Protein AF-A0A0N1B825-F1 (afdb_monomer_lite)

Structure (mmCIF, N/CA/C/O backbone):
data_AF-A0A0N1B825-F1
#
_entry.id   AF-A0A0N1B825-F1
#
loop_
_atom_site.group_PDB
_atom_site.id
_atom_site.type_symbol
_atom_site.label_atom_id
_atom_site.label_alt_id
_atom_site.label_comp_id
_atom_site.label_asym_id
_atom_site.label_entity_id
_atom_site.label_seq_id
_atom_site.pdbx_PDB_ins_code
_atom_site.Cartn_x
_atom_site.Cartn_y
_atom_site.Cartn_z
_atom_site.occupancy
_atom_site.B_iso_or_equiv
_atom_site.auth_seq_id
_atom_site.auth_comp_id
_atom_site.auth_asym_id
_atom_site.auth_atom_id
_atom_site.pdbx_PDB_model_num
ATOM 1 N N . MET A 1 1 ? -6.343 -69.324 -48.282 1.00 43.97 1 MET A N 1
ATOM 2 C CA . MET A 1 1 ? -5.229 -68.604 -47.626 1.00 43.97 1 MET A CA 1
ATOM 3 C C . MET A 1 1 ? -5.054 -67.264 -48.347 1.00 43.97 1 MET A C 1
ATOM 5 O O . MET A 1 1 ? -4.383 -67.201 -49.366 1.00 43.97 1 MET A O 1
ATOM 9 N N . PHE A 1 2 ? -5.782 -66.229 -47.915 1.00 35.84 2 PHE A N 1
ATOM 10 C CA . PHE A 1 2 ? -5.904 -64.949 -48.630 1.00 35.84 2 PHE A CA 1
ATOM 11 C C . PHE A 1 2 ? -5.063 -63.865 -47.945 1.00 35.84 2 PHE A C 1
ATOM 13 O O . PHE A 1 2 ? -5.330 -63.495 -46.804 1.00 35.84 2 PHE A O 1
ATOM 20 N N . LYS A 1 3 ? -4.046 -63.354 -48.651 1.00 44.47 3 LYS A N 1
ATOM 21 C CA . LYS A 1 3 ? -3.233 -62.203 -48.233 1.00 44.47 3 LYS A CA 1
ATOM 22 C C . LYS A 1 3 ? -3.991 -60.908 -48.532 1.00 44.47 3 LYS A C 1
ATOM 24 O O . LYS A 1 3 ? -4.063 -60.490 -49.683 1.00 44.47 3 LYS A O 1
ATOM 29 N N . TRP A 1 4 ? -4.507 -60.254 -47.496 1.00 37.94 4 TRP A N 1
ATOM 30 C CA . TRP A 1 4 ? -5.023 -58.890 -47.596 1.00 37.94 4 TRP A CA 1
ATOM 31 C C . TRP A 1 4 ? -3.912 -57.887 -47.279 1.00 37.94 4 TRP A C 1
ATOM 33 O O . TRP A 1 4 ? -3.475 -57.754 -46.138 1.00 37.94 4 TRP A O 1
ATOM 43 N N . ARG A 1 5 ? -3.456 -57.173 -48.315 1.00 45.09 5 ARG A N 1
ATOM 44 C CA . ARG A 1 5 ? -2.671 -55.940 -48.187 1.00 45.09 5 ARG A CA 1
ATOM 45 C C . ARG A 1 5 ? -3.581 -54.859 -47.596 1.00 45.09 5 ARG A C 1
ATOM 47 O O . ARG A 1 5 ? -4.561 -54.484 -48.236 1.00 45.09 5 ARG A O 1
ATOM 54 N N . LYS A 1 6 ? -3.259 -54.330 -46.413 1.00 46.75 6 LYS A N 1
ATOM 55 C CA . LYS A 1 6 ? -3.856 -53.078 -45.929 1.00 46.75 6 LYS A CA 1
ATOM 56 C C . LYS A 1 6 ? -3.012 -51.907 -46.433 1.00 46.75 6 LYS A C 1
ATOM 58 O O . LYS A 1 6 ? -1.817 -51.839 -46.169 1.00 46.75 6 LYS A O 1
ATOM 63 N N . LYS A 1 7 ? -3.657 -51.039 -47.215 1.00 44.38 7 LYS A N 1
ATOM 64 C CA . LYS A 1 7 ? -3.154 -49.742 -47.676 1.00 44.38 7 LYS A CA 1
ATOM 65 C C . LYS A 1 7 ? -2.951 -48.825 -46.467 1.00 44.38 7 LYS A C 1
ATOM 67 O O . LYS A 1 7 ? -3.890 -48.626 -45.701 1.00 44.38 7 LYS A O 1
ATOM 72 N N . THR A 1 8 ? -1.759 -48.263 -46.320 1.00 52.28 8 THR A N 1
ATOM 73 C CA . THR A 1 8 ? -1.491 -47.141 -45.414 1.00 52.28 8 THR A CA 1
ATOM 74 C C . THR A 1 8 ? -2.167 -45.886 -45.986 1.00 52.28 8 THR A C 1
ATOM 76 O O . THR A 1 8 ? -1.948 -45.593 -47.164 1.00 52.28 8 THR A O 1
ATOM 79 N N . PRO A 1 9 ? -2.997 -45.149 -45.228 1.00 48.88 9 PRO A N 1
ATOM 80 C CA . PRO A 1 9 ? -3.424 -43.816 -45.640 1.00 48.88 9 PRO A CA 1
ATOM 81 C C . PRO A 1 9 ? -2.243 -42.832 -45.540 1.00 48.88 9 PRO A C 1
ATOM 83 O O . PRO A 1 9 ? -1.387 -43.012 -44.668 1.00 48.88 9 PRO A O 1
ATOM 86 N N . PRO A 1 10 ? -2.161 -41.805 -46.406 1.00 45.16 10 PRO A N 1
ATOM 87 C CA . PRO A 1 10 ? -1.129 -40.782 -46.292 1.00 45.16 10 PRO A CA 1
ATOM 88 C C . PRO A 1 10 ? -1.320 -39.983 -44.996 1.00 45.16 10 PRO A C 1
ATOM 90 O O . PRO A 1 10 ? -2.435 -39.579 -44.666 1.00 45.16 10 PRO A O 1
ATOM 93 N N . GLN A 1 11 ? -0.221 -39.765 -44.269 1.00 45.53 11 GLN A N 1
ATOM 94 C CA . GLN A 1 11 ? -0.152 -38.785 -43.185 1.00 45.53 11 GLN A CA 1
ATOM 95 C C . GLN A 1 11 ? -0.604 -37.418 -43.717 1.00 45.53 11 GLN A C 1
ATOM 97 O O . GLN A 1 11 ? -0.070 -36.979 -44.740 1.00 45.53 11 GLN A O 1
ATOM 102 N N . PRO A 1 12 ? -1.528 -36.709 -43.047 1.00 41.72 12 PRO A N 1
ATOM 103 C CA . PRO A 1 12 ? -1.690 -35.295 -43.315 1.00 41.72 12 PRO A CA 1
ATOM 104 C C . PRO A 1 12 ? -0.388 -34.601 -42.913 1.00 41.72 12 PRO A C 1
ATOM 106 O O . PRO A 1 12 ? 0.062 -34.693 -41.769 1.00 41.72 12 PRO A O 1
ATOM 109 N N . SER A 1 13 ? 0.243 -33.952 -43.888 1.00 43.59 13 SER A N 1
ATOM 110 C CA . SER A 1 13 ? 1.334 -33.018 -43.666 1.00 43.59 13 SER A CA 1
ATOM 111 C C . SER A 1 13 ? 0.859 -31.993 -42.642 1.00 43.59 13 SER A C 1
ATOM 113 O O . SER A 1 13 ? -0.048 -31.214 -42.929 1.00 43.59 13 SER A O 1
ATOM 115 N N . ALA A 1 14 ? 1.442 -32.017 -41.444 1.00 42.50 14 ALA A N 1
ATOM 116 C CA . ALA A 1 14 ? 1.294 -30.946 -40.474 1.00 42.50 14 ALA A CA 1
ATOM 117 C C . ALA A 1 14 ? 1.985 -29.709 -41.061 1.00 42.50 14 ALA A C 1
ATOM 119 O O . ALA A 1 14 ? 3.165 -29.454 -40.835 1.00 42.50 14 ALA A O 1
ATOM 120 N N . GLN A 1 15 ? 1.252 -28.996 -41.915 1.00 43.06 15 GLN A N 1
ATOM 121 C CA . GLN A 1 15 ? 1.555 -27.628 -42.280 1.00 43.06 15 GLN A CA 1
ATOM 122 C C . GLN A 1 15 ? 1.553 -26.838 -40.980 1.00 43.06 15 GLN A C 1
ATOM 124 O O . GLN A 1 15 ? 0.546 -26.795 -40.274 1.00 43.06 15 GLN A O 1
ATOM 129 N N . GLY A 1 16 ? 2.724 -26.293 -40.655 1.00 41.75 16 GLY A N 1
ATOM 130 C CA . GLY A 1 16 ? 2.915 -25.403 -39.528 1.00 41.75 16 GLY A CA 1
ATOM 131 C C . GLY A 1 16 ? 1.848 -24.323 -39.549 1.00 41.75 16 GLY A C 1
ATOM 132 O O . GLY A 1 16 ? 1.814 -23.485 -40.449 1.00 41.75 16 GLY A O 1
ATOM 133 N N . ALA A 1 17 ? 0.983 -24.355 -38.542 1.00 37.66 17 ALA A N 1
ATOM 134 C CA . ALA A 1 17 ? 0.321 -23.148 -38.114 1.00 37.66 17 ALA A CA 1
ATOM 135 C C . ALA A 1 17 ? 1.439 -22.203 -37.647 1.00 37.66 17 ALA A C 1
ATOM 137 O O . ALA A 1 17 ? 2.244 -22.609 -36.802 1.00 37.66 17 ALA A O 1
ATOM 138 N N . PRO A 1 18 ? 1.558 -20.984 -38.195 1.00 40.06 18 PRO A N 1
ATOM 139 C CA . PRO A 1 18 ? 2.341 -19.974 -37.519 1.00 40.06 18 PRO A CA 1
ATOM 140 C C . PRO A 1 18 ? 1.651 -19.734 -36.178 1.00 40.06 18 PRO A C 1
ATOM 142 O O . PRO A 1 18 ? 0.499 -19.308 -36.124 1.00 40.06 18 PRO A O 1
ATOM 145 N N . ASP A 1 19 ? 2.353 -20.075 -35.104 1.00 43.50 19 ASP A N 1
ATOM 146 C CA . ASP A 1 19 ? 2.018 -19.667 -33.749 1.00 43.50 19 ASP A CA 1
ATOM 147 C C . ASP A 1 19 ? 2.150 -18.138 -33.702 1.00 43.50 19 ASP A C 1
ATOM 149 O O . ASP A 1 19 ? 3.218 -17.576 -33.469 1.00 43.50 19 ASP A O 1
ATOM 153 N N . SER A 1 20 ? 1.082 -17.451 -34.107 1.00 45.62 20 SER A N 1
ATOM 154 C CA . SER A 1 20 ? 1.018 -15.998 -34.229 1.00 45.62 20 SER A CA 1
ATOM 155 C C . SER A 1 20 ? 0.187 -15.407 -33.098 1.00 45.62 20 SER A C 1
ATOM 157 O O . SER A 1 20 ? -0.722 -14.613 -33.329 1.00 45.62 20 SER A O 1
ATOM 159 N N . SER A 1 21 ? 0.507 -15.790 -31.866 1.00 37.56 21 SER A N 1
ATOM 160 C CA . SER A 1 21 ? 0.297 -14.897 -30.731 1.00 37.56 21 SER A CA 1
ATOM 161 C C . SER A 1 21 ? 1.654 -14.296 -30.399 1.00 37.56 21 SER A C 1
ATOM 163 O O . SER A 1 21 ? 2.581 -15.051 -30.098 1.00 37.56 21 SER A O 1
ATOM 165 N N . PRO A 1 22 ? 1.839 -12.968 -30.470 1.00 42.06 22 PRO A N 1
ATOM 166 C CA . PRO A 1 22 ? 3.077 -12.384 -30.007 1.00 42.06 22 PRO A CA 1
ATOM 167 C C . PRO A 1 22 ? 3.146 -12.632 -28.501 1.00 42.06 22 PRO A C 1
ATOM 169 O O . PRO A 1 22 ? 2.559 -11.902 -27.706 1.00 42.06 22 PRO A O 1
ATOM 172 N N . ARG A 1 23 ? 3.928 -13.636 -28.096 1.00 45.84 23 ARG A N 1
ATOM 173 C CA . ARG A 1 23 ? 4.649 -13.599 -26.825 1.00 45.84 23 ARG A CA 1
ATOM 174 C C . ARG A 1 23 ? 5.629 -12.428 -26.921 1.00 45.84 23 ARG A C 1
ATOM 176 O O . ARG A 1 23 ? 6.835 -12.619 -27.045 1.00 45.84 23 ARG A O 1
ATOM 183 N N . HIS A 1 24 ? 5.123 -11.194 -26.952 1.00 44.12 24 HIS A N 1
ATOM 184 C CA . HIS A 1 24 ? 5.910 -10.060 -26.509 1.00 44.12 24 HIS A CA 1
ATOM 185 C C . HIS A 1 24 ? 6.275 -10.422 -25.083 1.00 44.12 24 HIS A C 1
ATOM 187 O O . HIS A 1 24 ? 5.398 -10.462 -24.226 1.00 44.12 24 HIS A O 1
ATOM 193 N N . SER A 1 25 ? 7.521 -10.851 -24.870 1.00 53.34 25 SER A N 1
ATOM 194 C CA . SER A 1 25 ? 7.926 -11.303 -23.550 1.00 53.34 25 SER A CA 1
ATOM 195 C C . SER A 1 25 ? 7.604 -10.161 -22.596 1.00 53.34 25 SER A C 1
ATOM 197 O O . SER A 1 25 ? 7.937 -9.010 -22.879 1.00 53.34 25 SER A O 1
ATOM 199 N N . MET A 1 26 ? 6.884 -10.438 -21.512 1.00 60.59 26 MET A N 1
ATOM 200 C CA . MET A 1 26 ? 6.464 -9.409 -20.558 1.00 60.59 26 MET A CA 1
ATOM 201 C C . MET A 1 26 ? 7.701 -8.719 -19.922 1.00 60.59 26 MET A C 1
ATOM 203 O O . MET A 1 26 ? 7.624 -7.619 -19.398 1.00 60.59 26 MET A O 1
ATOM 207 N N . THR A 1 27 ? 8.903 -9.264 -20.128 1.00 62.41 27 THR A N 1
ATOM 208 C CA . THR A 1 27 ? 10.212 -8.604 -19.964 1.00 62.41 27 THR A CA 1
ATOM 209 C C . THR A 1 27 ? 10.382 -7.301 -20.768 1.00 62.41 27 THR A C 1
ATOM 211 O O . THR A 1 27 ? 11.155 -6.430 -20.375 1.00 62.41 27 THR A O 1
ATOM 214 N N . ALA A 1 28 ? 9.681 -7.137 -21.892 1.00 67.56 28 ALA A N 1
ATOM 215 C CA . ALA A 1 28 ? 9.609 -5.894 -22.658 1.00 67.56 28 ALA A CA 1
ATOM 216 C C . ALA A 1 28 ? 8.780 -4.817 -21.937 1.00 67.56 28 ALA A C 1
ATOM 218 O O . ALA A 1 28 ? 9.066 -3.634 -22.115 1.00 67.56 28 ALA A O 1
ATOM 219 N N . LEU A 1 29 ? 7.819 -5.215 -21.089 1.00 72.25 29 LEU A N 1
ATOM 220 C CA . LEU A 1 29 ? 7.040 -4.316 -20.228 1.00 72.25 29 LEU A CA 1
ATOM 221 C C . LEU A 1 29 ? 7.966 -3.552 -19.277 1.00 72.25 29 LEU A C 1
ATOM 223 O O . LEU A 1 29 ? 7.866 -2.339 -19.154 1.00 72.25 29 LEU A O 1
ATOM 227 N N . LEU A 1 30 ? 8.942 -4.246 -18.682 1.00 79.62 30 LEU A N 1
ATOM 228 C CA . LEU A 1 30 ? 9.919 -3.620 -17.788 1.00 79.62 30 LEU A CA 1
ATOM 229 C C . LEU A 1 30 ? 10.833 -2.614 -18.498 1.00 79.62 30 LEU A C 1
ATOM 231 O O . LEU A 1 30 ? 11.392 -1.742 -17.842 1.00 79.62 30 LEU A O 1
ATOM 235 N N . ARG A 1 31 ? 11.003 -2.712 -19.821 1.00 78.81 31 ARG A N 1
ATOM 236 C CA . ARG A 1 31 ? 11.843 -1.779 -20.593 1.00 78.81 31 ARG A CA 1
ATOM 237 C C . ARG A 1 31 ? 11.098 -0.513 -21.008 1.00 78.81 31 ARG A C 1
ATOM 239 O O . ARG A 1 31 ? 11.742 0.486 -21.314 1.00 78.81 31 ARG A O 1
ATOM 246 N N . ASP A 1 32 ? 9.769 -0.552 -21.027 1.00 84.31 32 ASP A N 1
ATOM 247 C CA . ASP A 1 32 ? 8.910 0.550 -21.449 1.00 84.31 32 ASP A CA 1
ATOM 248 C C . ASP A 1 32 ? 8.000 0.980 -20.293 1.00 84.31 32 ASP A C 1
ATOM 250 O O . ASP A 1 32 ? 6.932 0.413 -20.060 1.00 84.31 32 ASP A O 1
ATOM 254 N N . ARG A 1 33 ? 8.434 2.018 -19.568 1.00 82.31 33 ARG A N 1
ATOM 255 C CA . ARG A 1 33 ? 7.724 2.538 -18.389 1.00 82.31 33 ARG A CA 1
ATOM 256 C C . ARG A 1 33 ? 6.287 2.964 -18.688 1.00 82.31 33 ARG A C 1
ATOM 258 O O . ARG A 1 33 ? 5.445 2.840 -17.807 1.00 82.31 33 ARG A O 1
ATOM 265 N N . SER A 1 34 ? 5.996 3.444 -19.901 1.00 84.69 34 SER A N 1
ATOM 266 C CA . SER A 1 34 ? 4.627 3.836 -20.261 1.00 84.69 34 SER A CA 1
ATOM 267 C C . SER A 1 34 ? 3.723 2.612 -20.284 1.00 84.69 34 SER A C 1
ATOM 269 O O . SER A 1 34 ? 2.676 2.598 -19.644 1.00 84.69 34 SER A O 1
ATOM 271 N N . LYS A 1 35 ? 4.176 1.539 -20.943 1.00 87.31 35 LYS A N 1
ATOM 272 C CA . LYS A 1 35 ? 3.430 0.276 -21.013 1.00 87.31 35 LYS A CA 1
ATOM 273 C C . LYS A 1 35 ? 3.284 -0.384 -19.650 1.00 87.31 35 LYS A C 1
ATOM 275 O O . LYS A 1 35 ? 2.240 -0.961 -19.366 1.00 87.31 35 LYS A O 1
ATOM 280 N N . LEU A 1 36 ? 4.310 -0.289 -18.806 1.00 89.44 36 LEU A N 1
ATOM 281 C CA . LEU A 1 36 ? 4.232 -0.731 -17.419 1.00 89.44 36 LEU A CA 1
ATOM 282 C C . LEU A 1 36 ? 3.150 0.035 -16.651 1.00 89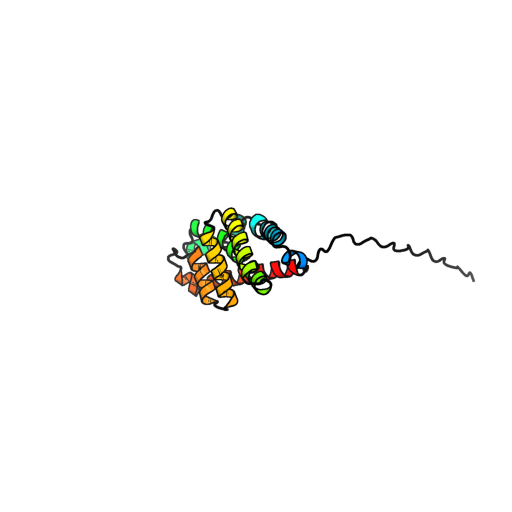.44 36 LEU A C 1
ATOM 284 O O . LEU A 1 36 ? 2.291 -0.593 -16.039 1.00 89.44 36 LEU A O 1
ATOM 288 N N . GLY A 1 37 ? 3.181 1.370 -16.697 1.00 88.88 37 GLY A N 1
ATOM 289 C CA . GLY A 1 37 ? 2.197 2.218 -16.025 1.00 88.88 37 GLY A CA 1
ATOM 290 C C . GLY A 1 37 ? 0.770 1.924 -16.490 1.00 88.88 37 GLY A C 1
ATOM 291 O O . GLY A 1 37 ? -0.116 1.739 -15.660 1.00 88.88 37 GLY A O 1
ATOM 292 N N . GLU A 1 38 ? 0.558 1.783 -17.801 1.00 90.75 38 GLU A N 1
ATOM 293 C CA . GLU A 1 38 ? -0.734 1.408 -18.393 1.00 90.75 38 GLU A CA 1
ATOM 294 C C . GLU A 1 38 ? -1.207 0.017 -17.954 1.00 90.75 38 GLU A C 1
ATOM 296 O O . GLU A 1 38 ? -2.385 -0.170 -17.646 1.00 90.75 38 GLU A O 1
ATOM 301 N N . TRP A 1 39 ? -0.304 -0.964 -17.900 1.00 92.00 39 TRP A N 1
ATOM 302 C CA . TRP A 1 39 ? -0.635 -2.314 -17.449 1.00 92.00 39 TRP A CA 1
ATOM 303 C C . TRP A 1 39 ? -1.029 -2.315 -15.970 1.00 92.00 39 TRP A C 1
ATOM 305 O O . TRP A 1 39 ? -2.085 -2.839 -15.615 1.00 92.00 39 TRP A O 1
ATOM 315 N N . VAL A 1 40 ? -0.230 -1.674 -15.111 1.00 93.31 40 VAL A N 1
ATOM 316 C CA . VAL A 1 40 ? -0.520 -1.572 -13.672 1.00 93.31 40 VAL A CA 1
ATOM 317 C C . VAL A 1 4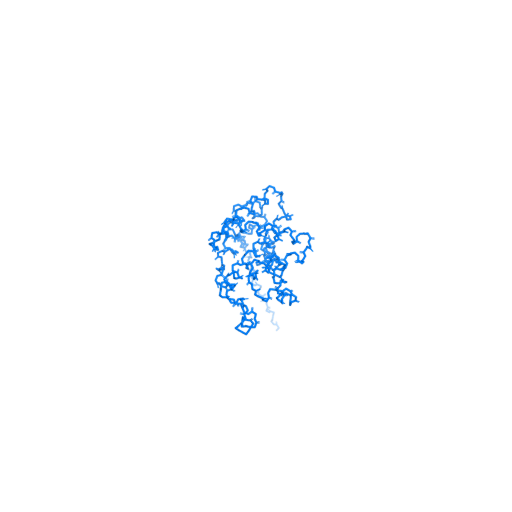0 ? -1.836 -0.832 -13.453 1.00 93.31 40 VAL A C 1
ATOM 319 O O . VAL A 1 40 ? -2.674 -1.281 -12.674 1.00 93.31 40 VAL A O 1
ATOM 322 N N . GLU A 1 41 ? -2.071 0.259 -14.179 1.00 93.25 41 GLU A N 1
ATOM 323 C CA . GLU A 1 41 ? -3.337 0.974 -14.105 1.00 93.25 41 GLU A CA 1
ATOM 324 C C . GLU A 1 41 ? -4.519 0.092 -14.510 1.00 93.25 41 GLU A C 1
ATOM 326 O O . GLU A 1 41 ? -5.515 0.031 -13.791 1.00 93.25 41 GLU A O 1
ATOM 331 N N . THR A 1 42 ? -4.402 -0.615 -15.632 1.00 92.88 42 THR A N 1
ATOM 332 C CA . THR A 1 42 ? -5.485 -1.436 -16.178 1.00 92.88 42 THR A CA 1
ATOM 333 C C . THR A 1 42 ? -5.836 -2.591 -15.250 1.00 92.88 42 THR A C 1
ATOM 335 O O . THR A 1 42 ? -7.012 -2.801 -14.966 1.00 92.88 42 THR A O 1
ATOM 338 N N . TYR A 1 43 ? -4.841 -3.332 -14.760 1.00 92.12 43 TYR A N 1
ATOM 339 C CA . TYR A 1 43 ? -5.082 -4.602 -14.073 1.00 92.12 43 TYR A CA 1
ATOM 340 C C . TYR A 1 43 ? -5.056 -4.500 -12.547 1.00 92.12 43 TYR A C 1
ATOM 342 O O . TYR A 1 43 ? -5.794 -5.229 -11.890 1.00 92.12 43 TYR A O 1
ATOM 350 N N . MET A 1 44 ? -4.261 -3.590 -11.977 1.00 91.62 44 MET A N 1
ATOM 351 C CA . MET A 1 44 ? -4.058 -3.504 -10.523 1.00 91.62 44 MET A CA 1
ATOM 352 C C . MET A 1 44 ? -4.779 -2.313 -9.884 1.00 91.62 44 MET A C 1
ATOM 354 O O . MET A 1 44 ? -5.170 -2.398 -8.724 1.00 91.62 44 MET A O 1
ATOM 358 N N . ILE A 1 45 ? -4.971 -1.207 -10.615 1.00 92.19 45 ILE A N 1
ATOM 359 C CA . ILE A 1 45 ? -5.653 -0.012 -10.084 1.00 92.19 45 ILE A CA 1
ATOM 360 C C . ILE A 1 45 ? -7.137 -0.011 -10.463 1.00 92.19 45 ILE A C 1
ATOM 362 O O . ILE A 1 45 ? -7.997 0.085 -9.591 1.00 92.19 45 ILE A O 1
ATOM 366 N N . ARG A 1 46 ? -7.450 -0.108 -11.761 1.00 90.38 46 ARG A N 1
ATOM 367 C CA . ARG A 1 46 ? -8.820 0.017 -12.289 1.00 90.38 46 ARG A CA 1
ATOM 368 C C . ARG A 1 46 ? -9.519 -1.322 -12.507 1.00 90.38 46 ARG A C 1
ATOM 370 O O . ARG A 1 46 ? -10.745 -1.361 -12.487 1.00 90.38 46 ARG A O 1
ATOM 377 N N . GLY A 1 47 ? -8.762 -2.401 -12.709 1.00 88.06 47 GLY A N 1
ATOM 378 C CA . GLY A 1 47 ? -9.303 -3.736 -12.985 1.00 88.06 47 GLY A CA 1
ATOM 379 C C . GLY A 1 47 ? -10.158 -4.292 -11.847 1.00 88.06 47 GLY A C 1
ATOM 380 O O . GLY A 1 47 ? -11.090 -5.056 -12.089 1.00 88.06 47 GLY A O 1
ATOM 381 N N . ILE A 1 48 ? -9.881 -3.863 -10.614 1.00 85.38 48 ILE A N 1
ATOM 382 C CA . ILE A 1 48 ? -10.688 -4.156 -9.431 1.00 85.38 48 ILE A CA 1
ATOM 383 C C . ILE A 1 48 ? -10.931 -2.823 -8.713 1.00 85.38 48 ILE A C 1
ATOM 385 O O . ILE A 1 48 ? -9.991 -2.288 -8.129 1.00 85.38 48 ILE A O 1
ATOM 389 N N . PRO A 1 49 ? -12.149 -2.253 -8.747 1.00 90.88 49 PRO A N 1
ATOM 390 C CA . PRO A 1 49 ? -12.467 -1.038 -7.999 1.00 90.88 49 PRO A CA 1
ATOM 391 C C . PRO A 1 49 ? -12.222 -1.227 -6.499 1.00 90.88 49 PRO A C 1
ATOM 393 O O . PRO A 1 49 ? -12.495 -2.298 -5.958 1.00 90.88 49 PRO A O 1
ATOM 396 N N . TRP A 1 50 ? -11.760 -0.192 -5.791 1.00 93.44 50 TRP A N 1
ATOM 397 C CA . TRP A 1 50 ? -11.482 -0.302 -4.350 1.00 93.44 50 TRP A CA 1
ATOM 398 C C . TRP A 1 50 ? -12.728 -0.668 -3.532 1.00 93.44 50 TRP A C 1
ATOM 400 O O . TRP A 1 50 ? -12.618 -1.299 -2.488 1.00 93.44 50 TRP A O 1
ATOM 410 N N . GLN A 1 51 ? -13.925 -0.351 -4.022 1.00 94.31 51 GLN A N 1
ATOM 411 C CA . GLN A 1 51 ? -15.190 -0.719 -3.390 1.00 94.31 51 GLN A CA 1
ATOM 412 C C . GLN A 1 51 ? -15.397 -2.240 -3.346 1.00 94.31 51 GLN A C 1
ATOM 414 O O . GLN A 1 51 ? -16.013 -2.745 -2.411 1.00 94.31 51 GLN A O 1
ATOM 419 N N . GLU A 1 52 ? -14.835 -3.000 -4.290 1.00 92.56 52 GLU A N 1
ATOM 420 C CA . GLU A 1 52 ? -14.872 -4.468 -4.239 1.00 92.56 52 GLU A CA 1
ATOM 421 C C . GLU A 1 52 ? -14.112 -5.009 -3.022 1.00 92.56 52 GLU A C 1
ATOM 423 O O . GLU A 1 52 ? -14.394 -6.109 -2.549 1.00 92.56 52 GLU A O 1
ATOM 428 N N . ASN A 1 53 ? -13.197 -4.227 -2.441 1.00 92.56 53 ASN A N 1
ATOM 429 C CA . ASN A 1 53 ? -12.511 -4.602 -1.211 1.00 92.56 53 ASN A CA 1
ATOM 430 C C . ASN A 1 53 ? -13.407 -4.531 0.030 1.00 92.56 53 ASN A C 1
ATOM 432 O O . ASN A 1 53 ? -13.010 -5.055 1.070 1.00 92.56 53 ASN A O 1
ATOM 436 N N . PHE A 1 54 ? -14.632 -3.992 -0.052 1.00 91.75 54 PHE A N 1
ATOM 437 C CA . PHE A 1 54 ? -15.587 -4.088 1.057 1.00 91.75 54 PHE A CA 1
ATOM 438 C C . PHE A 1 54 ? -15.915 -5.541 1.421 1.00 91.75 54 PHE A C 1
ATOM 440 O O . PHE A 1 54 ? -16.219 -5.820 2.573 1.00 91.75 54 PHE A O 1
ATOM 447 N N . ARG A 1 55 ? -15.775 -6.494 0.491 1.00 89.75 55 ARG A N 1
ATOM 448 C CA . ARG A 1 55 ? -15.931 -7.930 0.792 1.00 89.75 55 ARG A CA 1
ATOM 449 C C . ARG A 1 55 ? -14.802 -8.513 1.651 1.00 89.75 55 ARG A C 1
ATOM 451 O O . ARG A 1 55 ? -14.910 -9.641 2.115 1.00 89.75 55 ARG A O 1
ATOM 458 N N . LEU A 1 56 ? -13.697 -7.780 1.784 1.00 88.62 56 LEU A N 1
ATOM 459 C CA . LEU A 1 56 ? -12.492 -8.188 2.505 1.00 88.62 56 LEU A CA 1
ATOM 460 C C . LEU A 1 56 ? -12.396 -7.537 3.893 1.00 88.62 56 LEU A C 1
ATOM 462 O O . LEU A 1 56 ? -11.453 -7.825 4.626 1.00 88.62 56 LEU A O 1
ATOM 466 N N . VAL A 1 57 ? -13.337 -6.655 4.250 1.00 86.94 57 VAL A N 1
ATOM 467 C CA . VAL A 1 57 ? -13.375 -6.037 5.582 1.00 86.94 57 VAL A CA 1
ATOM 468 C C . VAL A 1 57 ? -13.846 -7.054 6.630 1.00 86.94 57 VAL A C 1
ATOM 470 O O . VAL A 1 57 ? -14.498 -8.040 6.274 1.00 86.94 57 VAL A O 1
ATOM 473 N N . PRO A 1 58 ? -13.536 -6.841 7.923 1.00 86.94 58 PRO A N 1
ATOM 474 C CA . PRO A 1 58 ? -13.987 -7.730 8.991 1.00 86.94 58 PRO A CA 1
ATOM 475 C C . PRO A 1 58 ? -15.506 -7.930 8.969 1.00 86.94 58 PRO A C 1
ATOM 477 O O . PRO A 1 58 ? -16.248 -7.027 8.590 1.00 86.94 58 PRO A O 1
ATOM 480 N N . ASN A 1 59 ? -15.983 -9.100 9.392 1.00 89.88 59 ASN A N 1
ATOM 481 C CA . ASN A 1 59 ? -17.418 -9.386 9.478 1.00 89.88 59 ASN A CA 1
ATOM 482 C C . ASN A 1 59 ? -18.117 -8.533 10.563 1.00 89.88 59 ASN A C 1
ATOM 484 O O . ASN A 1 59 ? -17.465 -7.860 11.361 1.00 89.88 59 ASN A O 1
ATOM 488 N N . ASP A 1 60 ? -19.450 -8.569 10.613 1.00 91.12 60 ASP A N 1
ATOM 489 C CA . ASP A 1 60 ? -20.242 -7.726 11.527 1.00 91.12 60 ASP A CA 1
ATOM 490 C C . ASP A 1 60 ? -19.964 -7.973 13.016 1.00 91.12 60 ASP A C 1
ATOM 492 O O . ASP A 1 60 ? -20.226 -7.103 13.845 1.00 91.12 60 ASP A O 1
ATOM 496 N N . GLU A 1 61 ? -19.500 -9.168 13.375 1.00 92.25 61 GLU A N 1
ATOM 497 C CA . GLU A 1 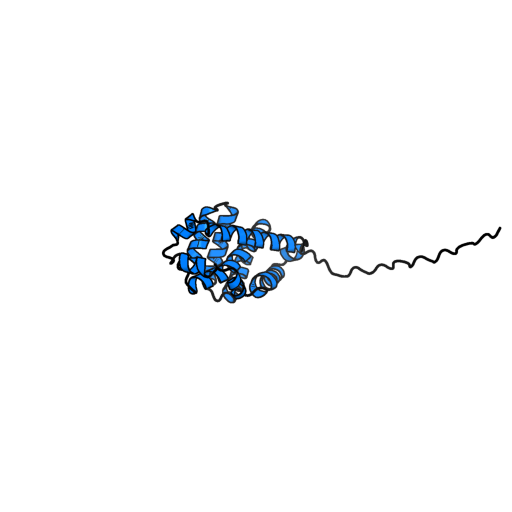61 ? -19.114 -9.511 14.745 1.00 92.25 61 GLU A CA 1
ATOM 498 C C . GLU A 1 61 ? -17.801 -8.815 15.109 1.00 92.25 61 GLU A C 1
ATOM 500 O O . GLU A 1 61 ? -17.774 -7.998 16.026 1.00 92.25 61 GLU A O 1
ATOM 505 N N . ALA A 1 62 ? -16.751 -9.016 14.309 1.00 89.38 62 ALA A N 1
ATOM 506 C CA . ALA A 1 62 ? -15.462 -8.364 14.506 1.00 89.38 62 ALA A CA 1
ATOM 507 C C . ALA A 1 62 ? -15.567 -6.832 14.435 1.00 89.38 62 ALA A C 1
ATOM 509 O O . ALA A 1 62 ? -14.912 -6.141 15.210 1.00 89.38 62 ALA A O 1
ATOM 510 N N . GLN A 1 63 ? -16.410 -6.290 13.547 1.00 91.38 63 GLN A N 1
ATOM 511 C CA . GLN A 1 63 ? -16.664 -4.848 13.473 1.00 91.38 63 GLN A CA 1
ATOM 512 C C . GLN A 1 63 ? -17.242 -4.298 14.781 1.00 91.38 63 GLN A C 1
ATOM 514 O O . GLN A 1 63 ? -16.820 -3.234 15.228 1.00 91.38 63 GLN A O 1
ATOM 519 N N . ARG A 1 64 ? -18.192 -5.012 15.399 1.00 92.81 64 ARG A N 1
ATOM 520 C CA . ARG A 1 64 ? -18.788 -4.609 16.680 1.00 92.81 64 ARG A CA 1
ATOM 521 C C . ARG A 1 64 ? -17.789 -4.731 17.825 1.00 92.81 64 ARG A C 1
ATOM 523 O O . ARG A 1 64 ? -17.663 -3.797 18.608 1.00 92.81 64 ARG A O 1
ATOM 530 N N . ASP A 1 65 ? -17.048 -5.831 17.877 1.00 92.88 65 ASP A N 1
ATOM 531 C CA . ASP A 1 65 ? -16.091 -6.117 18.952 1.00 92.88 65 ASP A CA 1
ATOM 532 C C . ASP A 1 65 ? -14.878 -5.179 18.974 1.00 92.88 65 ASP A C 1
ATOM 534 O O . ASP A 1 65 ? -14.251 -4.988 20.022 1.00 92.88 65 ASP A O 1
ATOM 538 N N . LEU A 1 66 ? -14.519 -4.639 17.809 1.00 92.81 66 LEU A N 1
ATOM 539 C CA . LEU A 1 66 ? -13.385 -3.739 17.604 1.00 92.81 66 LEU A CA 1
ATOM 540 C C . LEU A 1 66 ? -13.810 -2.282 17.377 1.00 92.81 66 LEU A C 1
ATOM 542 O O . LEU A 1 66 ? -12.956 -1.441 17.097 1.00 92.81 66 LEU A O 1
ATOM 546 N N . GLU A 1 67 ? -15.110 -1.990 17.477 1.00 95.12 67 GLU A N 1
ATOM 547 C CA . GLU A 1 67 ? -15.696 -0.667 17.229 1.00 95.12 67 GLU A CA 1
ATOM 548 C C . GLU A 1 67 ? -15.221 -0.052 15.898 1.00 95.12 67 GLU A C 1
ATOM 550 O O . GLU A 1 67 ? -14.863 1.123 15.822 1.00 95.12 67 GLU A O 1
ATOM 555 N N . ILE A 1 68 ? -15.177 -0.866 14.836 1.00 95.06 68 ILE A N 1
ATOM 556 C CA . ILE A 1 68 ? -14.719 -0.424 13.516 1.00 95.06 68 ILE A CA 1
ATOM 557 C C . ILE A 1 68 ? -15.813 0.413 12.851 1.00 95.06 68 ILE A C 1
ATOM 559 O O . ILE A 1 68 ? -16.902 -0.086 12.549 1.00 95.06 68 ILE A O 1
ATOM 563 N N . THR A 1 69 ? -15.510 1.681 12.578 1.00 95.38 69 THR A N 1
ATOM 564 C CA . THR A 1 69 ? -16.456 2.608 11.943 1.00 95.38 69 THR A CA 1
ATOM 565 C C . THR A 1 69 ? -16.571 2.382 10.433 1.00 95.38 69 THR A C 1
ATOM 567 O O . THR A 1 69 ? -15.806 1.634 9.817 1.00 95.38 69 THR A O 1
ATOM 570 N N . PHE A 1 70 ? -17.546 3.033 9.792 1.00 94.06 70 PHE A N 1
ATOM 571 C CA . PHE A 1 70 ? -17.666 2.983 8.335 1.00 94.06 70 PHE A CA 1
ATOM 572 C C . PHE A 1 70 ? -16.477 3.656 7.637 1.00 94.06 70 PHE A C 1
ATOM 574 O O . PHE A 1 70 ? -15.941 3.112 6.676 1.00 94.06 70 PHE A O 1
ATOM 581 N N . GLU A 1 71 ? -16.014 4.781 8.168 1.00 96.25 71 GLU A N 1
ATOM 582 C CA . GLU A 1 71 ? -14.857 5.522 7.668 1.00 96.25 71 GLU A CA 1
ATOM 583 C C . GLU A 1 71 ? -13.586 4.666 7.743 1.00 96.25 71 GLU A C 1
ATOM 585 O O . GLU A 1 71 ? -12.804 4.628 6.795 1.00 96.25 71 GLU A O 1
ATOM 590 N N . GLN A 1 72 ? -13.411 3.901 8.825 1.00 96.44 72 GLN A N 1
ATOM 591 C CA . GLN A 1 72 ? -12.309 2.945 8.964 1.00 96.44 72 GLN A CA 1
ATOM 592 C C . GLN A 1 72 ? -12.396 1.807 7.941 1.00 96.44 72 GLN A C 1
ATOM 594 O O . GLN A 1 72 ? -11.373 1.412 7.384 1.00 96.44 72 GLN A O 1
ATOM 599 N N . LYS A 1 73 ? -13.602 1.315 7.624 1.00 95.31 73 LYS A N 1
ATOM 600 C CA . LYS A 1 73 ? -13.797 0.335 6.538 1.00 95.31 73 LYS A CA 1
ATOM 601 C C . LYS A 1 73 ? -13.443 0.911 5.174 1.00 95.31 73 LYS A C 1
ATOM 603 O O . LYS A 1 73 ? -12.836 0.215 4.365 1.00 95.31 73 LYS A O 1
ATOM 608 N N . GLU A 1 74 ? -13.804 2.163 4.917 1.00 96.50 74 GLU A N 1
ATOM 609 C CA . GLU A 1 74 ? -13.434 2.845 3.680 1.00 96.50 74 GLU A CA 1
ATOM 610 C C . GLU A 1 74 ? -11.913 3.028 3.582 1.00 96.50 74 GLU A C 1
ATOM 612 O O . GLU A 1 74 ? -11.326 2.681 2.554 1.00 96.50 74 GLU A O 1
ATOM 617 N N . ARG A 1 75 ? -11.257 3.490 4.660 1.00 96.88 75 ARG A N 1
ATOM 618 C CA . ARG A 1 75 ? -9.789 3.572 4.726 1.00 96.88 75 ARG A CA 1
ATOM 619 C C . ARG A 1 75 ? -9.152 2.209 4.473 1.00 96.88 75 ARG A C 1
ATOM 621 O O . ARG A 1 75 ? -8.268 2.123 3.631 1.00 96.88 75 ARG A O 1
ATOM 628 N N . LEU A 1 76 ? -9.644 1.144 5.111 1.00 96.62 76 LEU A N 1
ATOM 629 C CA . LEU A 1 76 ? -9.162 -0.225 4.908 1.00 96.62 76 LEU A CA 1
ATOM 630 C C . LEU A 1 76 ? -9.276 -0.669 3.443 1.00 96.62 76 LEU A C 1
ATOM 632 O O . LEU A 1 76 ? -8.316 -1.178 2.866 1.00 96.62 76 LEU A O 1
ATOM 636 N N . ALA A 1 77 ? -10.447 -0.469 2.836 1.00 96.12 77 ALA A N 1
ATOM 637 C CA . ALA A 1 77 ? -10.715 -0.882 1.464 1.00 96.12 77 ALA A CA 1
ATOM 638 C C . ALA A 1 77 ? -9.797 -0.166 0.458 1.00 96.12 77 ALA A C 1
ATOM 640 O O . ALA A 1 77 ? -9.281 -0.804 -0.462 1.00 96.12 77 ALA A O 1
ATOM 641 N N . LYS A 1 78 ? -9.546 1.134 0.657 1.00 97.44 78 LYS A N 1
ATOM 642 C CA . LYS A 1 78 ? -8.588 1.913 -0.144 1.00 97.44 78 LYS A CA 1
ATOM 643 C C . LYS A 1 78 ? -7.140 1.501 0.124 1.00 97.44 78 LYS A C 1
ATOM 645 O O . LYS A 1 78 ? -6.341 1.415 -0.806 1.00 97.44 78 LYS A O 1
ATOM 650 N N . GLU A 1 79 ? -6.802 1.209 1.376 1.00 98.00 79 GLU A N 1
ATOM 651 C CA . GLU A 1 79 ? -5.445 0.836 1.774 1.00 98.00 79 GLU A CA 1
ATOM 652 C C . GLU A 1 79 ? -4.997 -0.489 1.142 1.00 98.00 79 GLU A C 1
ATOM 654 O O . GLU A 1 79 ? -3.828 -0.634 0.796 1.00 98.00 79 GLU A O 1
ATOM 659 N N . TYR A 1 80 ? -5.908 -1.431 0.875 1.00 96.75 80 TYR A N 1
ATOM 660 C CA . TYR A 1 80 ? -5.567 -2.641 0.114 1.00 96.75 80 TYR A CA 1
ATOM 661 C C . TYR A 1 80 ? -5.039 -2.356 -1.294 1.00 96.75 80 TYR A C 1
ATOM 663 O O . TYR A 1 80 ? -4.135 -3.064 -1.745 1.00 96.75 80 TYR A O 1
ATOM 671 N N . HIS A 1 81 ? -5.510 -1.307 -1.971 1.00 96.00 81 HIS A N 1
ATOM 672 C CA . HIS A 1 81 ? -4.917 -0.893 -3.245 1.00 96.00 81 HIS A CA 1
ATOM 673 C C . HIS A 1 81 ? -3.517 -0.310 -3.054 1.00 96.00 81 HIS A C 1
ATOM 675 O O . HIS A 1 81 ? -2.618 -0.637 -3.825 1.00 96.00 81 HIS A O 1
ATOM 681 N N . VAL A 1 82 ? -3.304 0.495 -2.008 1.00 98.31 82 VAL A N 1
ATOM 682 C CA . VAL A 1 82 ? -1.975 1.043 -1.675 1.00 98.31 82 VAL A CA 1
ATOM 683 C C . VAL A 1 82 ? -0.975 -0.084 -1.425 1.00 98.31 82 VAL A C 1
ATOM 685 O O . VAL A 1 82 ? 0.097 -0.099 -2.028 1.00 98.31 82 VAL A O 1
ATOM 688 N N . LEU A 1 83 ? -1.350 -1.074 -0.615 1.00 98.25 83 LEU A N 1
ATOM 689 C CA . LEU A 1 83 ? -0.533 -2.258 -0.340 1.00 98.25 83 LEU A CA 1
ATOM 690 C C . LEU A 1 83 ? -0.254 -3.073 -1.611 1.00 98.25 83 LEU A C 1
ATOM 692 O O . LEU A 1 83 ? 0.859 -3.559 -1.806 1.00 98.25 83 LEU A O 1
ATOM 696 N N . SER A 1 84 ? -1.235 -3.176 -2.510 1.00 97.00 84 SER A N 1
ATOM 697 C CA . SER A 1 84 ? -1.058 -3.903 -3.769 1.00 97.00 84 SER A CA 1
ATOM 698 C C . SER A 1 84 ? -0.025 -3.234 -4.677 1.00 97.00 84 SER A C 1
ATOM 700 O O . SER A 1 84 ? 0.869 -3.894 -5.211 1.00 97.00 84 SER A O 1
ATOM 702 N N . ILE A 1 85 ? -0.088 -1.906 -4.801 1.00 98.12 85 ILE A N 1
ATOM 703 C CA . ILE A 1 85 ? 0.888 -1.132 -5.578 1.00 98.12 85 ILE A CA 1
ATOM 704 C C . ILE A 1 85 ? 2.261 -1.101 -4.895 1.00 98.12 85 ILE A C 1
ATOM 706 O O . ILE A 1 85 ? 3.277 -1.125 -5.588 1.00 98.12 85 ILE A O 1
ATOM 710 N N . ALA A 1 86 ? 2.329 -1.140 -3.562 1.00 98.50 86 ALA A N 1
ATOM 711 C CA . ALA A 1 86 ? 3.598 -1.312 -2.857 1.00 98.50 86 ALA A CA 1
ATOM 712 C C . ALA A 1 86 ? 4.285 -2.641 -3.231 1.00 98.50 86 ALA A C 1
ATOM 714 O O . ALA A 1 86 ? 5.490 -2.645 -3.472 1.00 98.50 86 ALA A O 1
ATOM 715 N N . GLY A 1 87 ? 3.532 -3.740 -3.378 1.00 98.12 87 GLY A N 1
ATOM 716 C CA . GLY A 1 87 ? 4.057 -5.021 -3.878 1.00 98.12 87 GLY A CA 1
ATOM 717 C C . GLY A 1 87 ? 4.685 -4.913 -5.273 1.00 98.12 87 GLY A C 1
ATOM 718 O O . GLY A 1 87 ? 5.808 -5.374 -5.488 1.00 98.12 87 GLY A O 1
ATOM 719 N N . VAL A 1 88 ? 4.015 -4.215 -6.197 1.00 97.06 88 VAL A N 1
ATOM 720 C CA . VAL A 1 88 ? 4.556 -3.918 -7.538 1.00 97.06 88 VAL A CA 1
ATOM 721 C C . VAL A 1 88 ? 5.845 -3.097 -7.437 1.00 97.06 88 VAL A C 1
ATOM 723 O O . VAL A 1 88 ? 6.845 -3.417 -8.078 1.00 97.06 88 VAL A O 1
ATOM 726 N N . LEU A 1 89 ? 5.858 -2.049 -6.612 1.00 98.00 89 LEU A N 1
ATOM 727 C CA . LEU A 1 89 ? 7.020 -1.173 -6.462 1.00 98.00 89 LEU A CA 1
ATOM 728 C C . LEU A 1 89 ? 8.226 -1.878 -5.836 1.00 98.00 89 LEU A C 1
ATOM 730 O O . LEU A 1 89 ? 9.350 -1.606 -6.249 1.00 98.00 89 LEU A O 1
ATOM 734 N N . ILE A 1 90 ? 8.021 -2.812 -4.903 1.00 97.94 90 ILE A N 1
ATOM 735 C CA . ILE A 1 90 ? 9.107 -3.644 -4.360 1.00 97.94 90 ILE A CA 1
ATOM 736 C C . ILE A 1 90 ? 9.766 -4.450 -5.477 1.00 97.94 90 ILE A C 1
ATOM 738 O O . ILE A 1 90 ? 10.993 -4.469 -5.564 1.00 97.94 90 ILE A O 1
ATOM 742 N N . PHE A 1 91 ? 8.972 -5.070 -6.354 1.00 95.75 91 PHE A N 1
ATOM 743 C CA . PHE A 1 91 ? 9.504 -5.784 -7.511 1.00 95.75 91 PHE A CA 1
ATOM 744 C C . PHE A 1 91 ? 10.296 -4.839 -8.415 1.00 95.75 91 PHE A C 1
ATOM 746 O O . PHE A 1 91 ? 11.465 -5.078 -8.706 1.00 95.75 91 PHE A O 1
ATOM 753 N N . LEU A 1 92 ? 9.709 -3.707 -8.805 1.00 94.88 92 LEU A N 1
ATOM 754 C CA . LEU A 1 92 ? 10.378 -2.746 -9.683 1.00 94.88 92 LEU A CA 1
ATOM 755 C C . LEU A 1 92 ? 11.667 -2.192 -9.072 1.00 94.88 92 LEU A C 1
ATOM 757 O O . LEU A 1 92 ? 12.640 -1.994 -9.795 1.00 94.88 92 LEU A O 1
ATOM 761 N N . ARG A 1 93 ? 11.724 -2.013 -7.748 1.00 95.44 93 ARG A N 1
ATOM 762 C CA . ARG A 1 93 ? 12.932 -1.560 -7.050 1.00 95.44 93 ARG A CA 1
ATOM 763 C C . ARG A 1 93 ? 14.114 -2.519 -7.215 1.00 95.44 93 ARG A C 1
ATOM 765 O O . ARG A 1 93 ? 15.254 -2.069 -7.179 1.00 95.44 93 ARG A O 1
ATOM 772 N N . GLN A 1 94 ? 13.854 -3.810 -7.421 1.00 92.50 94 GLN A N 1
ATOM 773 C CA . GLN A 1 94 ? 14.883 -4.825 -7.675 1.00 92.50 94 GLN A CA 1
ATOM 774 C C . GLN A 1 94 ? 15.406 -4.792 -9.120 1.00 92.50 94 GLN A C 1
ATOM 776 O O . GLN A 1 94 ? 16.483 -5.318 -9.397 1.00 92.50 94 GLN A O 1
ATOM 781 N N . HIS A 1 95 ? 14.661 -4.176 -10.042 1.00 90.88 95 HIS A N 1
ATOM 782 C CA . HIS A 1 95 ? 14.964 -4.174 -11.474 1.00 90.88 95 HIS A CA 1
ATOM 783 C C . HIS A 1 95 ? 15.368 -2.803 -12.026 1.00 90.88 95 HIS A C 1
ATOM 785 O O . HIS A 1 95 ? 15.985 -2.741 -13.091 1.00 90.88 95 HIS A O 1
ATOM 791 N N . TYR A 1 96 ? 15.009 -1.714 -11.347 1.00 91.38 96 TYR A N 1
ATOM 792 C CA . TYR A 1 96 ? 15.234 -0.340 -11.795 1.00 91.38 96 TYR A CA 1
ATOM 793 C C . TYR A 1 96 ? 16.342 0.350 -11.000 1.00 91.38 96 TYR A C 1
ATOM 795 O O . TYR A 1 96 ? 16.495 0.140 -9.796 1.00 91.38 96 TYR A O 1
ATOM 803 N N . ASP A 1 97 ? 17.078 1.234 -11.679 1.00 92.81 97 ASP A N 1
ATOM 804 C CA . ASP A 1 97 ? 17.909 2.230 -11.005 1.00 92.81 97 ASP A CA 1
ATOM 805 C C . ASP A 1 97 ? 17.050 3.234 -10.216 1.00 92.81 97 ASP A C 1
ATOM 807 O O . ASP A 1 97 ? 15.833 3.326 -10.401 1.00 92.81 97 ASP A O 1
ATOM 811 N N . ASP A 1 98 ? 17.688 3.990 -9.319 1.00 93.38 98 ASP A N 1
ATOM 812 C CA . ASP A 1 98 ? 17.004 4.926 -8.419 1.00 93.38 98 ASP A CA 1
ATOM 813 C C . ASP A 1 98 ? 16.149 5.942 -9.190 1.00 93.38 98 ASP A C 1
ATOM 815 O O . ASP A 1 98 ? 14.990 6.161 -8.854 1.00 93.38 98 ASP A O 1
ATOM 819 N N . ALA A 1 99 ? 16.678 6.519 -10.271 1.00 94.19 99 ALA A N 1
ATOM 820 C CA . ALA A 1 99 ? 15.967 7.533 -11.047 1.00 94.19 99 ALA A CA 1
ATOM 821 C C . ALA A 1 99 ? 14.719 6.968 -11.746 1.00 94.19 99 ALA A C 1
ATOM 823 O O . ALA A 1 99 ? 13.664 7.607 -11.780 1.00 94.19 99 ALA A O 1
ATOM 824 N N . SER A 1 100 ? 14.822 5.764 -12.309 1.00 92.12 100 SER A N 1
ATOM 825 C CA . SER A 1 100 ? 13.716 5.094 -12.991 1.00 92.12 100 SER A CA 1
ATOM 826 C C . SER A 1 100 ? 12.663 4.607 -12.007 1.00 92.12 100 SER A C 1
ATOM 828 O O . SER A 1 100 ? 11.468 4.719 -12.294 1.00 92.12 100 SER A O 1
ATOM 830 N N . TYR A 1 101 ? 13.097 4.113 -10.848 1.00 95.12 101 TYR A N 1
ATOM 831 C CA . TYR A 1 101 ? 12.224 3.734 -9.747 1.00 95.12 101 TYR A CA 1
ATOM 832 C C . TYR A 1 101 ? 11.434 4.940 -9.226 1.00 95.12 101 TYR A C 1
ATOM 834 O O . TYR A 1 101 ? 10.207 4.891 -9.222 1.00 95.12 101 TYR A O 1
ATOM 842 N N . GLU A 1 102 ? 12.103 6.046 -8.891 1.00 95.88 102 GLU A N 1
ATOM 843 C CA . GLU A 1 102 ? 11.453 7.259 -8.377 1.00 95.88 102 GLU A CA 1
ATOM 844 C C . GLU A 1 102 ? 10.453 7.850 -9.378 1.00 95.88 102 GLU A C 1
ATOM 846 O O . GLU A 1 102 ? 9.348 8.251 -9.007 1.00 95.88 102 GLU A O 1
ATOM 851 N N . ALA A 1 103 ? 10.792 7.866 -10.671 1.00 94.94 103 ALA A N 1
ATOM 852 C CA . ALA A 1 103 ? 9.859 8.301 -11.708 1.00 94.94 103 ALA A CA 1
ATOM 853 C C . ALA A 1 103 ? 8.606 7.407 -11.767 1.00 94.94 103 ALA A C 1
ATOM 855 O O . ALA A 1 103 ? 7.494 7.913 -11.917 1.00 94.94 103 ALA A O 1
ATOM 856 N N . THR A 1 104 ? 8.779 6.092 -11.615 1.00 95.06 104 THR A N 1
ATOM 857 C CA . THR A 1 104 ? 7.678 5.119 -11.670 1.00 95.06 104 THR A CA 1
ATOM 858 C C . THR A 1 104 ? 6.811 5.169 -10.414 1.00 95.06 104 THR A C 1
ATOM 860 O O . THR A 1 104 ? 5.588 5.164 -10.524 1.00 95.06 104 THR A O 1
ATOM 863 N N . LEU A 1 105 ? 7.412 5.304 -9.227 1.00 96.94 105 LEU A N 1
ATOM 864 C CA . LEU A 1 105 ? 6.690 5.533 -7.974 1.00 96.94 105 LEU A CA 1
ATOM 865 C C . LEU A 1 105 ? 5.800 6.769 -8.082 1.00 96.94 105 LEU A C 1
ATOM 867 O O . LEU A 1 105 ? 4.621 6.713 -7.747 1.00 96.94 105 LEU A O 1
ATOM 871 N N . ASN A 1 106 ? 6.348 7.871 -8.593 1.00 96.88 106 ASN A N 1
ATOM 872 C CA . ASN A 1 106 ? 5.618 9.123 -8.740 1.00 96.88 106 ASN A CA 1
ATOM 873 C C . ASN A 1 106 ? 4.434 9.033 -9.713 1.00 96.88 106 ASN A C 1
ATOM 875 O O . ASN A 1 106 ? 3.392 9.631 -9.432 1.00 96.88 106 ASN A O 1
ATOM 879 N N . ASP A 1 107 ? 4.596 8.317 -10.830 1.00 96.69 107 ASP A N 1
ATOM 880 C CA . ASP A 1 107 ? 3.524 8.063 -11.801 1.00 96.69 107 ASP A CA 1
ATOM 881 C C . ASP A 1 107 ? 2.417 7.194 -11.186 1.00 96.69 107 ASP A C 1
ATOM 883 O O . ASP A 1 107 ? 1.254 7.602 -11.152 1.00 96.69 107 ASP A O 1
ATOM 887 N N . LEU A 1 108 ? 2.781 6.045 -10.606 1.00 97.12 108 LEU A N 1
ATOM 888 C CA . LEU A 1 108 ? 1.818 5.124 -9.996 1.00 97.12 108 LEU A CA 1
ATOM 889 C C . LEU A 1 108 ? 1.099 5.746 -8.794 1.00 97.12 108 LEU A C 1
ATOM 891 O O . LEU A 1 108 ? -0.105 5.548 -8.643 1.00 97.12 108 LEU A O 1
ATOM 895 N N . ALA A 1 109 ? 1.792 6.547 -7.980 1.00 98.12 109 ALA A N 1
ATOM 896 C CA . ALA A 1 109 ? 1.176 7.302 -6.892 1.00 98.12 109 ALA A CA 1
ATOM 897 C C . ALA A 1 109 ? 0.117 8.284 -7.411 1.00 98.12 109 ALA A C 1
ATOM 899 O O . ALA A 1 109 ? -0.939 8.415 -6.799 1.00 98.12 109 ALA A O 1
ATOM 900 N N . GLY A 1 110 ? 0.371 8.950 -8.544 1.00 97.62 110 GLY A N 1
ATOM 901 C CA . GLY A 1 110 ? -0.594 9.848 -9.180 1.00 97.62 110 GLY A CA 1
ATOM 902 C C . GLY A 1 110 ? -1.851 9.116 -9.645 1.00 97.62 110 GLY A C 1
ATOM 903 O O . GLY A 1 110 ? -2.956 9.496 -9.260 1.00 97.62 110 GLY A O 1
ATOM 904 N N . ARG A 1 111 ? -1.679 8.026 -10.402 1.00 96.62 111 ARG A N 1
ATOM 905 C CA . ARG A 1 111 ? -2.797 7.203 -10.900 1.00 96.62 111 ARG A CA 1
ATOM 906 C C . ARG A 1 111 ? -3.623 6.615 -9.760 1.00 96.62 111 ARG A C 1
ATOM 908 O O . ARG A 1 111 ? -4.851 6.620 -9.805 1.00 96.62 111 ARG A O 1
ATOM 915 N N . LEU A 1 112 ? -2.948 6.119 -8.724 1.00 97.44 112 LEU A N 1
ATOM 916 C CA . LEU A 1 112 ? -3.610 5.534 -7.567 1.00 97.44 112 LEU A CA 1
ATOM 917 C C . LEU A 1 112 ? -4.362 6.592 -6.749 1.00 97.44 112 LEU A C 1
ATOM 919 O O . LEU A 1 112 ? -5.501 6.359 -6.353 1.00 97.44 112 LEU A O 1
ATOM 923 N N . ALA A 1 113 ? -3.759 7.758 -6.515 1.00 97.75 113 ALA A N 1
ATOM 924 C CA . ALA A 1 113 ? -4.400 8.851 -5.790 1.00 97.75 113 ALA A CA 1
ATOM 925 C C . ALA A 1 113 ? -5.683 9.329 -6.483 1.00 97.75 113 ALA A C 1
ATOM 927 O O . ALA A 1 113 ? -6.702 9.508 -5.817 1.00 97.75 113 ALA A O 1
ATOM 928 N N . GLU A 1 114 ? -5.665 9.442 -7.814 1.00 96.75 114 GLU A N 1
ATOM 929 C CA . GLU A 1 114 ? -6.858 9.745 -8.608 1.00 96.75 114 GLU A CA 1
ATOM 930 C C . GLU A 1 114 ? -7.944 8.674 -8.415 1.00 96.75 114 GLU A C 1
ATOM 932 O O . GLU A 1 114 ? -9.079 8.997 -8.058 1.00 96.75 114 GLU A O 1
ATOM 937 N N . ALA A 1 115 ? -7.589 7.392 -8.557 1.00 95.81 115 ALA A N 1
ATOM 938 C CA . ALA A 1 115 ? -8.529 6.279 -8.419 1.00 95.81 115 ALA A CA 1
ATOM 939 C C . ALA A 1 115 ? -9.152 6.166 -7.014 1.00 95.81 115 ALA A C 1
ATOM 941 O O . ALA A 1 115 ? -10.303 5.747 -6.873 1.00 95.81 115 ALA A O 1
ATOM 942 N N . LEU A 1 116 ? -8.410 6.547 -5.971 1.00 96.38 116 LEU A N 1
ATOM 943 C CA . LEU A 1 116 ? -8.868 6.505 -4.579 1.00 96.38 116 LEU A CA 1
ATOM 944 C C . LEU A 1 116 ? -9.506 7.820 -4.102 1.00 96.38 116 LEU A C 1
ATOM 946 O O . LEU A 1 116 ? -10.044 7.863 -2.991 1.00 96.38 116 LEU A O 1
ATOM 950 N N . SER A 1 117 ? -9.460 8.876 -4.926 1.00 96.38 117 SER A N 1
ATOM 951 C CA . SER A 1 117 ? -9.825 10.247 -4.540 1.00 96.38 117 SER A CA 1
ATOM 952 C C . SER A 1 117 ? -9.076 10.709 -3.280 1.00 96.38 117 SER A C 1
ATOM 954 O O . SER A 1 117 ? -9.676 11.201 -2.325 1.00 96.38 117 SER 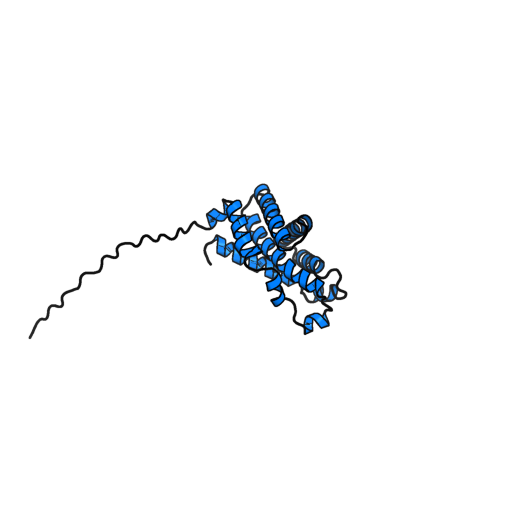A O 1
ATOM 956 N N . LEU A 1 118 ? -7.758 10.498 -3.267 1.00 96.25 118 LEU A N 1
ATOM 957 C CA . LEU A 1 118 ? -6.845 10.870 -2.184 1.00 96.25 118 LEU A CA 1
ATOM 958 C C . LEU A 1 118 ? -5.796 11.871 -2.673 1.00 96.25 118 LEU A C 1
ATOM 960 O O . LEU A 1 118 ? -5.588 12.052 -3.871 1.00 96.25 118 LEU A O 1
ATOM 964 N N . ASP A 1 119 ? -5.102 12.507 -1.732 1.00 97.31 119 ASP A N 1
ATOM 965 C CA . ASP A 1 119 ? -3.970 13.369 -2.056 1.00 97.31 119 ASP A CA 1
ATOM 966 C C . ASP A 1 119 ? -2.762 12.539 -2.529 1.00 97.31 119 ASP A C 1
ATOM 968 O O . ASP A 1 119 ? -2.365 11.552 -1.898 1.00 97.31 119 ASP A O 1
ATOM 972 N N . ARG A 1 120 ? -2.157 12.95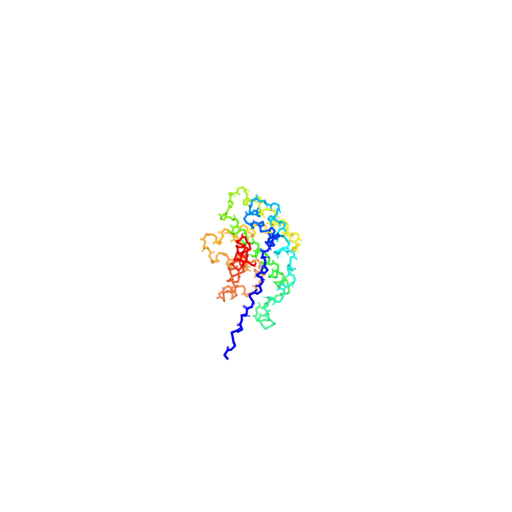8 -3.647 1.00 97.50 120 ARG A N 1
ATOM 973 C CA . ARG A 1 120 ? -1.007 12.277 -4.257 1.00 97.50 120 ARG A CA 1
ATOM 974 C C . ARG A 1 120 ? 0.204 12.207 -3.330 1.00 97.50 120 ARG A C 1
ATOM 976 O O . ARG A 1 120 ? 0.904 11.197 -3.358 1.00 97.50 120 ARG A O 1
ATOM 983 N N . LEU A 1 121 ? 0.471 13.246 -2.540 1.00 97.12 121 LEU A N 1
ATOM 984 C CA . LEU A 1 121 ? 1.595 13.271 -1.605 1.00 97.12 121 LEU A CA 1
ATOM 985 C C . LEU A 1 121 ? 1.409 12.211 -0.517 1.00 97.12 121 LEU A C 1
ATOM 987 O O . LEU A 1 121 ? 2.338 11.457 -0.247 1.00 97.12 121 LEU A O 1
ATOM 991 N N . ILE A 1 122 ? 0.193 12.094 0.029 1.00 96.69 122 ILE A N 1
ATOM 992 C CA . ILE A 1 122 ? -0.140 11.096 1.060 1.00 96.69 122 ILE A CA 1
ATOM 993 C C . ILE A 1 122 ? 0.039 9.672 0.519 1.00 96.69 122 ILE A C 1
ATOM 995 O O . ILE A 1 122 ? 0.588 8.808 1.203 1.00 96.69 122 ILE A O 1
ATOM 999 N N . VAL A 1 123 ? -0.420 9.414 -0.709 1.00 98.31 123 VAL A N 1
ATOM 1000 C CA . VAL A 1 123 ? -0.265 8.099 -1.352 1.00 98.31 123 VAL A CA 1
ATOM 1001 C C . VAL A 1 123 ? 1.205 7.810 -1.666 1.00 98.31 123 VAL A C 1
ATOM 1003 O O . VAL A 1 123 ? 1.686 6.717 -1.375 1.00 98.31 123 VAL A O 1
ATOM 1006 N N . GLY A 1 124 ? 1.934 8.782 -2.219 1.00 98.06 124 GLY A N 1
ATOM 1007 C CA . GLY A 1 124 ? 3.353 8.637 -2.545 1.00 98.06 124 GLY A CA 1
ATOM 1008 C C . GLY A 1 124 ? 4.220 8.360 -1.316 1.00 98.06 124 GLY A C 1
ATOM 1009 O O . GLY A 1 124 ? 5.053 7.455 -1.351 1.00 98.06 124 GLY A O 1
ATOM 1010 N N . GLU A 1 125 ? 3.987 9.076 -0.213 1.00 98.38 125 GLU A N 1
ATOM 1011 C CA . GLU A 1 125 ? 4.687 8.844 1.053 1.00 98.38 125 GLU A CA 1
ATOM 1012 C C . GLU A 1 125 ? 4.410 7.438 1.594 1.00 98.38 125 GLU A C 1
ATOM 1014 O O . GLU A 1 125 ? 5.347 6.723 1.952 1.00 98.38 125 GLU A O 1
ATOM 1019 N N . ALA A 1 126 ? 3.145 7.008 1.589 1.00 98.56 126 ALA A N 1
ATOM 1020 C CA . ALA A 1 126 ? 2.768 5.674 2.043 1.00 98.56 126 ALA A CA 1
ATOM 1021 C C . ALA A 1 126 ? 3.464 4.575 1.231 1.00 98.56 126 ALA A C 1
ATOM 1023 O O . ALA A 1 126 ? 4.078 3.678 1.807 1.00 98.56 126 ALA A O 1
ATOM 1024 N N . LEU A 1 127 ? 3.423 4.670 -0.103 1.00 98.75 127 LEU A N 1
ATOM 1025 C CA . LEU A 1 127 ? 4.099 3.727 -0.995 1.00 98.75 127 LEU A CA 1
ATOM 1026 C C . LEU A 1 127 ? 5.607 3.683 -0.719 1.00 98.75 127 LEU A C 1
ATOM 1028 O O . LEU A 1 127 ? 6.170 2.601 -0.556 1.00 98.75 127 LEU A O 1
ATOM 1032 N N . GLY A 1 128 ? 6.252 4.847 -0.599 1.00 98.31 128 GLY A N 1
ATOM 1033 C CA . GLY A 1 128 ? 7.677 4.935 -0.281 1.00 98.31 128 GLY A CA 1
ATOM 1034 C C . GLY A 1 128 ? 8.026 4.292 1.064 1.00 98.31 128 GLY A C 1
ATOM 1035 O O . GLY A 1 128 ? 9.001 3.543 1.160 1.00 98.31 128 GLY A O 1
ATOM 1036 N N . GLN A 1 129 ? 7.215 4.525 2.099 1.00 98.56 129 GLN A N 1
ATOM 1037 C CA . GLN A 1 129 ? 7.426 3.941 3.423 1.00 98.56 129 GLN A CA 1
ATOM 1038 C C . GLN A 1 129 ? 7.199 2.425 3.436 1.00 98.56 129 GLN A C 1
ATOM 1040 O O . GLN A 1 129 ? 8.036 1.709 3.988 1.00 98.56 129 GLN A O 1
ATOM 1045 N N . TYR A 1 130 ? 6.142 1.917 2.792 1.00 98.69 130 TYR A N 1
ATOM 1046 C CA . TYR A 1 130 ? 5.908 0.474 2.677 1.00 98.69 130 TYR A CA 1
ATOM 1047 C C . TYR A 1 130 ? 7.053 -0.237 1.968 1.00 98.69 130 TYR A C 1
ATOM 1049 O O . TYR A 1 130 ? 7.543 -1.250 2.470 1.00 98.69 130 TYR A O 1
ATOM 1057 N N . VAL A 1 131 ? 7.519 0.302 0.837 1.00 98.44 131 VAL A N 1
ATOM 1058 C CA . VAL A 1 131 ? 8.645 -0.280 0.097 1.00 98.44 131 VAL A CA 1
ATOM 1059 C C . VAL A 1 131 ? 9.908 -0.256 0.956 1.00 98.44 131 VAL A C 1
ATOM 1061 O O . VAL A 1 131 ? 10.579 -1.279 1.087 1.00 98.44 131 VAL A O 1
ATOM 1064 N N . ARG A 1 132 ? 10.210 0.877 1.605 1.00 98.25 132 ARG A N 1
ATOM 1065 C CA . ARG A 1 132 ? 11.382 1.014 2.480 1.00 98.25 132 ARG A CA 1
ATOM 1066 C C . ARG A 1 132 ? 11.367 -0.001 3.622 1.00 98.25 132 ARG A C 1
ATOM 1068 O O . ARG A 1 132 ? 12.358 -0.702 3.806 1.00 98.25 132 ARG A O 1
ATOM 1075 N N . TYR A 1 133 ? 10.267 -0.092 4.371 1.00 98.50 133 TYR A N 1
ATOM 1076 C CA . TYR A 1 133 ? 10.161 -1.021 5.499 1.00 98.50 133 TYR A CA 1
ATOM 1077 C C . TYR A 1 133 ? 10.204 -2.482 5.051 1.00 98.50 133 TYR A C 1
ATOM 1079 O O . TYR A 1 133 ? 10.869 -3.289 5.697 1.00 98.50 133 TYR A O 1
ATOM 1087 N N . SER A 1 134 ? 9.574 -2.811 3.918 1.00 97.88 134 SER A N 1
ATOM 1088 C CA . SER A 1 134 ? 9.607 -4.166 3.354 1.00 97.88 134 SER A CA 1
ATOM 1089 C C . SER A 1 134 ? 11.029 -4.591 2.986 1.00 97.88 134 SER A C 1
ATOM 1091 O O . SER A 1 134 ? 11.471 -5.670 3.369 1.00 97.88 134 SER A O 1
ATOM 1093 N N . LEU A 1 135 ? 11.775 -3.729 2.286 1.00 96.44 135 LEU A N 1
ATOM 1094 C CA . LEU A 1 135 ? 13.146 -4.026 1.855 1.00 96.44 135 LEU A CA 1
ATOM 1095 C C . LEU A 1 135 ? 14.146 -4.064 3.016 1.00 96.44 135 LEU A C 1
ATOM 1097 O O . LEU A 1 135 ? 15.133 -4.792 2.944 1.00 96.44 135 LEU A O 1
ATOM 1101 N N . ALA A 1 136 ? 13.893 -3.304 4.082 1.00 97.56 136 ALA A N 1
ATOM 1102 C CA . ALA A 1 136 ? 14.699 -3.331 5.299 1.00 97.56 136 ALA A CA 1
ATOM 1103 C C . ALA A 1 136 ? 14.380 -4.530 6.218 1.00 97.56 136 ALA A C 1
ATOM 1105 O O . ALA A 1 136 ? 15.091 -4.747 7.198 1.0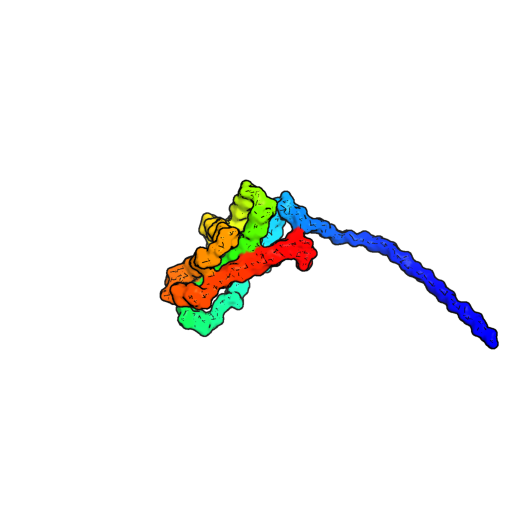0 97.56 136 ALA A O 1
ATOM 1106 N N . GLY A 1 137 ? 13.321 -5.300 5.934 1.00 96.88 137 GLY A N 1
ATOM 1107 C CA . GLY A 1 137 ? 12.847 -6.368 6.820 1.00 96.88 137 GLY A CA 1
ATOM 1108 C C . GLY A 1 137 ? 12.261 -5.846 8.138 1.00 96.88 137 GLY A C 1
ATOM 1109 O O . GLY A 1 137 ? 12.230 -6.562 9.137 1.00 96.88 137 GLY A O 1
ATOM 1110 N N . GLU A 1 138 ? 11.806 -4.591 8.167 1.00 97.81 138 GLU A N 1
ATOM 1111 C CA . GLU A 1 138 ? 11.252 -3.938 9.355 1.00 97.81 138 GLU A CA 1
ATOM 1112 C C . GLU A 1 138 ? 9.761 -4.263 9.535 1.00 97.81 138 GLU A C 1
ATOM 1114 O O . GLU A 1 138 ? 8.894 -3.388 9.460 1.00 97.81 138 GLU A O 1
ATOM 1119 N N . THR A 1 139 ? 9.452 -5.533 9.802 1.00 96.50 139 THR A N 1
ATOM 1120 C CA . THR A 1 139 ? 8.073 -6.035 9.911 1.00 96.50 139 THR A CA 1
ATOM 1121 C C . THR A 1 139 ? 7.206 -5.210 10.865 1.00 96.50 139 THR A C 1
ATOM 1123 O O . THR A 1 139 ? 6.139 -4.737 10.486 1.00 96.50 139 THR A O 1
ATOM 1126 N N . ASN A 1 140 ? 7.693 -4.943 12.079 1.00 97.00 140 ASN A N 1
ATOM 1127 C CA . ASN A 1 140 ? 6.943 -4.175 13.078 1.00 97.00 140 ASN A CA 1
ATOM 1128 C C . ASN A 1 140 ? 6.624 -2.741 12.620 1.00 97.00 140 ASN A C 1
ATOM 1130 O O . ASN A 1 140 ? 5.564 -2.208 12.965 1.00 97.00 140 ASN A O 1
ATOM 1134 N N . SER A 1 141 ? 7.535 -2.104 11.876 1.00 98.19 141 SER A N 1
ATOM 1135 C CA . SER A 1 141 ? 7.334 -0.756 11.332 1.00 98.19 141 SER A CA 1
ATOM 1136 C C . SER A 1 141 ? 6.251 -0.773 10.255 1.00 98.19 141 SER A C 1
ATOM 1138 O O . SER A 1 141 ? 5.372 0.084 10.259 1.00 98.19 141 SER A O 1
ATOM 1140 N N . LEU A 1 142 ? 6.272 -1.786 9.387 1.00 97.81 142 LEU A N 1
ATOM 1141 C CA . LEU A 1 142 ? 5.294 -1.987 8.320 1.00 97.81 142 LEU A CA 1
ATOM 1142 C C . LEU A 1 142 ? 3.886 -2.242 8.876 1.00 97.81 142 LEU A C 1
ATOM 1144 O O . LEU A 1 142 ? 2.934 -1.567 8.489 1.00 97.81 142 LEU A O 1
ATOM 1148 N N . GLU A 1 143 ? 3.764 -3.165 9.832 1.00 97.75 143 GLU A N 1
ATOM 1149 C CA . GLU A 1 143 ? 2.502 -3.462 10.516 1.00 97.75 143 GLU A CA 1
ATOM 1150 C C . GLU A 1 143 ? 1.944 -2.232 11.241 1.00 97.75 143 GLU A C 1
ATOM 1152 O O . GLU A 1 143 ? 0.744 -1.957 11.196 1.00 97.75 143 GLU A O 1
ATOM 1157 N N . THR A 1 144 ? 2.822 -1.469 11.902 1.00 98.06 144 THR A N 1
ATOM 1158 C CA . THR A 1 144 ? 2.430 -0.244 12.609 1.00 98.06 144 THR A CA 1
ATOM 1159 C C . THR A 1 144 ? 1.968 0.833 11.633 1.00 98.06 144 THR A C 1
ATOM 1161 O O . THR A 1 144 ? 0.939 1.450 11.894 1.00 98.06 144 THR A O 1
ATOM 1164 N N . LEU A 1 145 ? 2.673 1.028 10.514 1.00 98.44 145 LEU A N 1
ATOM 1165 C CA . LEU A 1 145 ? 2.290 1.987 9.478 1.00 98.44 145 LEU A CA 1
ATOM 1166 C C . LEU A 1 145 ? 0.888 1.685 8.943 1.00 98.44 145 LEU A C 1
ATOM 1168 O O . LEU A 1 145 ? 0.042 2.575 8.901 1.00 98.44 145 LEU A O 1
ATOM 1172 N N . TYR A 1 146 ? 0.620 0.427 8.596 1.00 98.44 146 TYR A N 1
ATOM 1173 C CA . TYR A 1 146 ? -0.701 0.015 8.124 1.00 98.44 146 TYR A CA 1
ATOM 1174 C C . TYR A 1 146 ? -1.795 0.281 9.155 1.00 98.44 146 TYR A C 1
ATOM 1176 O O . TYR A 1 146 ? -2.815 0.892 8.832 1.00 98.44 146 TYR A O 1
ATOM 1184 N N . LEU A 1 147 ? -1.576 -0.112 10.412 1.00 98.00 147 LEU A N 1
ATOM 1185 C CA . LEU A 1 147 ? -2.565 0.131 11.456 1.00 98.00 147 LEU A CA 1
ATOM 1186 C C . LEU A 1 147 ? -2.800 1.625 11.675 1.00 98.00 147 LEU A C 1
ATOM 1188 O O . LEU A 1 147 ? -3.943 2.019 11.866 1.00 98.00 147 LEU A O 1
ATOM 1192 N N . GLN A 1 148 ? -1.759 2.458 11.630 1.00 98.12 148 GLN A N 1
ATOM 1193 C CA . GLN A 1 148 ? -1.902 3.910 11.771 1.00 98.12 148 GLN A CA 1
ATOM 1194 C C . GLN A 1 148 ? -2.711 4.508 10.621 1.00 98.12 148 GLN A C 1
ATOM 1196 O O . GLN A 1 148 ? -3.568 5.352 10.836 1.00 98.12 148 GLN A O 1
ATOM 1201 N N . ARG A 1 149 ? -2.495 4.042 9.392 1.00 97.69 149 ARG A N 1
ATOM 1202 C CA . ARG A 1 149 ? -3.213 4.572 8.228 1.00 97.69 149 ARG A CA 1
ATOM 1203 C C . ARG A 1 149 ? -4.701 4.222 8.213 1.00 97.69 149 ARG A C 1
ATOM 1205 O O . ARG A 1 149 ? -5.481 4.932 7.581 1.00 97.69 149 ARG A O 1
ATOM 1212 N N . VAL A 1 150 ? -5.098 3.146 8.891 1.00 97.38 150 VAL A N 1
ATOM 1213 C CA . VAL A 1 150 ? -6.487 2.663 8.884 1.00 97.38 150 VAL A CA 1
ATOM 1214 C C . VAL A 1 150 ? -7.227 2.961 10.194 1.00 97.38 150 VAL A C 1
ATOM 1216 O O . VAL A 1 150 ? -8.406 3.324 10.152 1.00 97.38 150 VAL A O 1
ATOM 1219 N N . TYR A 1 151 ? -6.552 2.826 11.337 1.00 97.25 151 TYR A N 1
ATOM 1220 C CA . TYR A 1 151 ? -7.152 2.731 12.673 1.00 97.25 151 TYR A CA 1
ATOM 1221 C C . TYR A 1 151 ? -6.472 3.615 13.734 1.00 97.25 151 TYR A C 1
ATOM 1223 O O . TYR A 1 151 ? -6.654 3.347 14.921 1.00 97.25 151 TYR A O 1
ATOM 1231 N N . ASP A 1 152 ? -5.670 4.622 13.371 1.00 96.12 152 ASP A N 1
ATOM 1232 C CA . ASP A 1 152 ? -5.009 5.513 14.347 1.00 96.12 152 ASP A CA 1
ATOM 1233 C C . ASP A 1 152 ? -5.973 6.163 15.350 1.00 96.12 152 ASP A C 1
ATOM 1235 O O . ASP A 1 152 ? -5.618 6.375 16.509 1.00 96.12 152 ASP A O 1
ATOM 1239 N N . ASP A 1 153 ? -7.197 6.435 14.909 1.00 96.25 153 ASP A N 1
ATOM 1240 C CA . ASP A 1 153 ? -8.295 6.989 15.698 1.00 96.25 153 ASP A CA 1
ATOM 1241 C C . ASP A 1 153 ? -9.174 5.932 16.396 1.00 96.25 153 ASP A C 1
ATOM 1243 O O . ASP A 1 153 ? -10.141 6.286 17.073 1.00 96.25 153 ASP A O 1
ATOM 1247 N N . ASN A 1 154 ? -8.867 4.636 16.270 1.00 96.75 154 ASN A N 1
ATOM 1248 C CA . ASN A 1 154 ? -9.652 3.578 16.900 1.00 96.75 154 ASN A CA 1
ATOM 1249 C C . ASN A 1 154 ? -9.256 3.391 18.384 1.00 96.75 154 ASN A C 1
ATOM 1251 O O . ASN A 1 154 ? -8.076 3.168 18.681 1.00 96.75 154 ASN A O 1
ATOM 1255 N N . PRO A 1 155 ? -10.213 3.374 19.336 1.00 96.00 155 PRO A N 1
ATOM 1256 C CA . PRO A 1 155 ? -9.915 3.172 20.760 1.00 96.00 155 PRO A CA 1
ATOM 1257 C C . PRO A 1 155 ? -9.249 1.817 21.064 1.00 96.00 155 PRO A C 1
ATOM 1259 O O . PRO A 1 155 ? -8.522 1.682 22.049 1.00 96.00 155 PRO A O 1
ATOM 1262 N N . HIS A 1 156 ? -9.442 0.820 20.198 1.00 95.88 156 HIS A N 1
ATOM 1263 C CA . HIS A 1 156 ? -8.863 -0.520 20.294 1.00 95.88 156 HIS A CA 1
ATOM 1264 C C . HIS A 1 156 ? -7.566 -0.689 19.487 1.00 95.88 156 HIS A C 1
ATOM 1266 O O . HIS A 1 156 ? -7.106 -1.821 19.332 1.00 95.88 156 HIS A O 1
ATOM 1272 N N . PHE A 1 157 ? -6.928 0.389 19.011 1.00 96.38 157 PHE A N 1
ATOM 1273 C CA . PHE A 1 157 ? -5.703 0.337 18.194 1.00 96.38 157 PHE A CA 1
ATOM 1274 C C . PHE A 1 157 ? -4.636 -0.625 18.745 1.00 96.38 157 PHE A C 1
ATOM 1276 O O . PHE A 1 157 ? -4.145 -1.508 18.038 1.00 96.38 157 PHE A O 1
ATOM 1283 N N . PHE A 1 158 ? -4.297 -0.510 20.034 1.00 94.94 158 PHE A N 1
ATOM 1284 C CA . PHE A 1 158 ? -3.288 -1.379 20.647 1.00 94.94 158 PHE A CA 1
ATOM 1285 C C . PHE A 1 158 ? -3.726 -2.842 20.688 1.00 94.94 158 PHE A C 1
ATOM 1287 O O . PHE A 1 158 ? -2.911 -3.729 20.444 1.00 94.94 158 PHE A O 1
ATOM 1294 N N . ARG A 1 159 ? -5.012 -3.108 20.939 1.00 94.75 159 ARG A N 1
ATOM 1295 C CA . ARG A 1 159 ? -5.562 -4.467 20.906 1.00 94.75 159 ARG A CA 1
ATOM 1296 C C . ARG A 1 159 ? -5.431 -5.064 19.507 1.00 94.75 159 ARG A C 1
ATOM 1298 O O . ARG A 1 159 ? -4.988 -6.200 19.390 1.00 94.75 159 ARG A O 1
ATOM 1305 N N . MET A 1 160 ? -5.739 -4.296 18.461 1.00 94.94 160 MET A N 1
ATOM 1306 C CA . MET A 1 160 ? -5.561 -4.727 17.069 1.00 94.94 160 MET A CA 1
ATOM 1307 C C . MET A 1 160 ? -4.097 -5.021 16.741 1.00 94.94 160 MET A C 1
ATOM 1309 O O . MET A 1 160 ? -3.792 -6.047 16.132 1.00 94.94 160 MET A O 1
ATOM 1313 N N . LYS A 1 161 ? -3.189 -4.151 17.198 1.00 94.38 161 LYS A N 1
ATOM 1314 C CA . LYS A 1 161 ? -1.745 -4.331 17.036 1.00 94.38 161 LYS A CA 1
ATOM 1315 C C . LYS A 1 161 ? -1.256 -5.627 17.676 1.00 94.38 161 LYS A C 1
ATOM 1317 O O . LYS A 1 161 ? -0.612 -6.426 17.007 1.00 94.38 161 LYS A O 1
ATOM 1322 N N . PHE A 1 162 ? -1.596 -5.873 18.940 1.00 93.75 162 PHE A N 1
ATOM 1323 C CA . PHE A 1 162 ? -1.170 -7.087 19.644 1.00 93.75 162 PHE A CA 1
ATOM 1324 C C . PHE A 1 162 ? -1.886 -8.357 19.172 1.00 93.75 162 PHE A C 1
ATOM 1326 O O . PHE A 1 162 ? -1.339 -9.445 19.317 1.00 93.75 162 PHE A O 1
ATOM 1333 N N . ALA A 1 163 ? -3.075 -8.230 18.579 1.00 92.19 163 ALA A N 1
ATOM 1334 C CA . ALA A 1 163 ? -3.773 -9.335 17.928 1.00 92.19 163 ALA A CA 1
ATOM 1335 C C . ALA A 1 163 ? -3.179 -9.704 16.555 1.00 92.19 163 ALA A C 1
ATOM 1337 O O . ALA A 1 163 ? -3.639 -10.660 15.937 1.00 92.19 163 ALA A O 1
ATOM 1338 N N . GLY A 1 164 ? -2.180 -8.960 16.065 1.00 93.25 164 GLY A N 1
ATOM 1339 C CA . GLY A 1 164 ? -1.505 -9.253 14.803 1.00 93.25 164 GLY A CA 1
ATOM 1340 C C . GLY A 1 164 ? -2.259 -8.782 13.557 1.00 93.25 164 GLY A C 1
ATOM 1341 O O . GLY A 1 164 ? -1.885 -9.172 12.456 1.00 93.25 164 GLY A O 1
ATOM 1342 N N . ILE A 1 165 ? -3.277 -7.915 13.679 1.00 94.19 165 ILE A N 1
ATOM 1343 C CA . ILE A 1 165 ? -4.032 -7.381 12.520 1.00 94.19 165 ILE A CA 1
ATOM 1344 C C . ILE A 1 165 ? -3.109 -6.639 11.540 1.00 94.19 165 ILE A C 1
ATOM 1346 O O . ILE A 1 165 ? -3.373 -6.605 10.340 1.00 94.19 165 ILE A O 1
ATOM 1350 N N . GLY A 1 166 ? -1.998 -6.086 12.036 1.00 95.38 166 GLY A N 1
ATOM 1351 C CA . GLY A 1 166 ? -0.986 -5.437 11.210 1.00 95.38 166 GLY A CA 1
ATOM 1352 C C . GLY A 1 166 ? -0.382 -6.336 10.126 1.00 95.38 166 GLY A C 1
ATOM 1353 O O . GLY A 1 166 ? -0.051 -5.839 9.050 1.00 95.38 166 GLY A O 1
ATOM 1354 N N . SER A 1 167 ? -0.300 -7.649 10.372 1.00 96.25 167 SER A N 1
ATOM 1355 C CA . SER A 1 167 ? 0.302 -8.627 9.450 1.00 96.25 167 SER A CA 1
ATOM 1356 C C . SER A 1 167 ? -0.379 -8.687 8.078 1.00 96.25 167 SER A C 1
ATOM 1358 O O . SER A 1 167 ? 0.270 -9.012 7.086 1.00 96.25 167 SER A O 1
ATOM 1360 N N . ILE A 1 168 ? -1.645 -8.257 7.986 1.00 95.69 168 ILE A N 1
ATOM 1361 C CA . ILE A 1 168 ? -2.399 -8.162 6.727 1.00 95.69 168 ILE A CA 1
ATOM 1362 C C . ILE A 1 168 ? -1.627 -7.368 5.665 1.00 95.69 168 ILE A C 1
ATOM 1364 O O . ILE A 1 168 ? -1.690 -7.691 4.478 1.00 95.69 168 ILE A O 1
ATOM 1368 N N . ALA A 1 169 ? -0.896 -6.329 6.073 1.00 96.94 169 ALA A N 1
ATOM 1369 C CA . ALA A 1 169 ? -0.105 -5.523 5.155 1.00 96.94 169 ALA A CA 1
ATOM 1370 C C . ALA A 1 169 ? 0.994 -6.339 4.461 1.00 96.94 169 ALA A C 1
ATOM 1372 O O . ALA A 1 169 ? 1.183 -6.204 3.254 1.00 96.94 169 ALA A O 1
ATOM 1373 N N . ILE A 1 170 ? 1.664 -7.225 5.199 1.00 97.38 170 ILE A N 1
ATOM 1374 C CA . ILE A 1 170 ? 2.725 -8.098 4.684 1.00 97.38 170 ILE A CA 1
ATOM 1375 C C . ILE A 1 170 ? 2.136 -9.072 3.666 1.00 97.38 170 ILE A C 1
ATOM 1377 O O . ILE A 1 170 ? 2.627 -9.156 2.541 1.00 97.38 170 ILE A O 1
ATOM 1381 N N . ASP A 1 171 ? 1.045 -9.747 4.035 1.00 96.81 171 ASP A N 1
ATOM 1382 C CA . ASP A 1 171 ? 0.389 -10.744 3.188 1.00 96.81 171 ASP A CA 1
ATOM 1383 C C . ASP A 1 171 ? -0.101 -10.126 1.873 1.00 96.81 171 ASP A C 1
ATOM 1385 O O . ASP A 1 171 ? 0.073 -10.693 0.793 1.00 96.81 171 ASP A O 1
ATOM 1389 N N . ARG A 1 172 ? -0.691 -8.926 1.943 1.00 95.94 172 ARG A N 1
ATOM 1390 C CA . ARG A 1 172 ? -1.200 -8.213 0.764 1.00 95.94 172 ARG A CA 1
ATOM 1391 C C . ARG A 1 172 ? -0.097 -7.732 -0.164 1.00 95.94 172 ARG A C 1
ATOM 1393 O O . ARG A 1 172 ? -0.240 -7.857 -1.385 1.00 95.94 172 ARG A O 1
ATOM 1400 N N . ILE A 1 173 ? 0.982 -7.201 0.404 1.00 98.19 173 ILE A N 1
ATOM 1401 C CA . ILE A 1 173 ? 2.163 -6.792 -0.353 1.00 98.19 173 ILE A CA 1
ATOM 1402 C C . ILE A 1 173 ? 2.783 -8.012 -1.044 1.00 98.19 173 ILE A C 1
ATOM 1404 O O . ILE A 1 173 ? 3.024 -7.960 -2.250 1.00 98.19 173 ILE A O 1
ATOM 1408 N N . GLY A 1 174 ? 2.980 -9.114 -0.312 1.00 97.56 174 GLY A N 1
ATOM 1409 C CA . GLY A 1 174 ? 3.562 -10.353 -0.835 1.00 97.56 174 GLY A CA 1
ATOM 1410 C C . GLY A 1 174 ? 2.742 -10.956 -1.974 1.00 97.56 174 GLY A C 1
ATOM 1411 O O . GLY A 1 174 ? 3.280 -11.212 -3.046 1.00 97.56 174 GLY A O 1
ATOM 1412 N N . LEU A 1 175 ? 1.422 -11.071 -1.796 1.00 95.69 175 LEU A N 1
ATOM 1413 C CA . LEU A 1 175 ? 0.526 -11.570 -2.843 1.00 95.69 175 LEU A CA 1
ATOM 1414 C C . LEU A 1 175 ? 0.626 -10.737 -4.128 1.00 95.69 175 LEU A C 1
ATOM 1416 O O . LEU A 1 175 ? 0.679 -11.282 -5.227 1.00 95.69 175 LEU A O 1
ATOM 1420 N N . SER A 1 176 ? 0.646 -9.411 -3.999 1.00 95.81 176 SER A N 1
ATOM 1421 C CA . SER A 1 176 ? 0.680 -8.517 -5.161 1.00 95.81 176 SER A CA 1
ATOM 1422 C C . SER A 1 176 ? 2.043 -8.514 -5.845 1.00 95.81 176 SER A C 1
ATOM 1424 O O . SER A 1 176 ? 2.112 -8.420 -7.070 1.00 95.81 176 SER A O 1
ATOM 1426 N N . PHE A 1 177 ? 3.118 -8.660 -5.067 1.00 96.69 177 PHE A N 1
ATOM 1427 C CA . PHE A 1 177 ? 4.459 -8.901 -5.588 1.00 96.69 177 PHE A CA 1
ATOM 1428 C C . PHE A 1 177 ? 4.496 -10.187 -6.422 1.00 96.69 177 PHE A C 1
ATOM 1430 O O . PHE A 1 177 ? 4.969 -10.152 -7.555 1.00 96.69 177 PHE A O 1
ATOM 1437 N N . ASP A 1 178 ? 3.969 -11.296 -5.894 1.00 94.94 178 ASP A N 1
ATOM 1438 C CA . ASP A 1 178 ? 3.977 -12.591 -6.579 1.00 94.94 178 ASP A CA 1
ATOM 1439 C C . ASP A 1 178 ? 3.156 -12.547 -7.872 1.00 94.94 178 ASP A C 1
ATOM 1441 O O . ASP A 1 178 ? 3.667 -12.900 -8.931 1.00 94.94 178 ASP A O 1
ATOM 1445 N N . VAL A 1 179 ? 1.934 -12.004 -7.826 1.00 92.56 179 VAL A N 1
ATOM 1446 C CA . VAL A 1 179 ? 1.095 -11.825 -9.024 1.00 92.56 179 VAL A CA 1
ATOM 1447 C C . VAL A 1 179 ? 1.811 -10.984 -10.082 1.00 92.56 179 VAL A C 1
ATOM 1449 O O . VAL A 1 179 ? 1.803 -11.331 -11.263 1.00 92.56 179 VAL A O 1
ATOM 1452 N N . PHE A 1 180 ? 2.448 -9.881 -9.682 1.00 93.12 180 PHE A N 1
ATOM 1453 C CA . PHE A 1 180 ? 3.160 -9.025 -10.625 1.00 93.12 180 PHE A CA 1
ATOM 1454 C C . PHE A 1 180 ? 4.403 -9.710 -11.208 1.00 93.12 180 PHE A C 1
ATOM 1456 O O . PHE A 1 180 ? 4.633 -9.640 -12.416 1.00 93.12 180 PHE A O 1
ATOM 1463 N N . ARG A 1 181 ? 5.185 -10.408 -10.377 1.00 92.06 181 ARG A N 1
ATOM 1464 C CA . ARG A 1 181 ? 6.340 -11.202 -10.815 1.00 92.06 181 ARG A CA 1
ATOM 1465 C C . ARG A 1 181 ? 5.920 -12.250 -11.840 1.00 92.06 181 ARG A C 1
ATOM 1467 O O . ARG A 1 181 ? 6.539 -12.342 -12.899 1.00 92.06 181 ARG A O 1
ATOM 1474 N N . ASP A 1 182 ? 4.886 -13.023 -11.533 1.00 89.69 182 ASP A N 1
ATOM 1475 C CA . ASP A 1 182 ? 4.431 -14.129 -12.372 1.00 89.69 182 ASP A CA 1
ATOM 1476 C C . ASP A 1 182 ? 3.882 -13.590 -13.701 1.00 89.69 182 ASP A C 1
ATOM 1478 O O . ASP A 1 182 ? 4.202 -14.121 -14.768 1.00 89.69 182 ASP A O 1
ATOM 1482 N N . ALA A 1 183 ? 3.177 -12.449 -13.671 1.00 87.25 183 ALA A N 1
ATOM 1483 C CA . ALA A 1 183 ? 2.799 -11.722 -14.881 1.00 87.25 183 ALA A CA 1
ATOM 1484 C C . ALA A 1 183 ? 4.039 -11.360 -15.713 1.00 87.25 183 ALA A C 1
ATOM 1486 O O . ALA A 1 183 ? 4.118 -11.678 -16.897 1.00 87.25 183 ALA A O 1
ATOM 1487 N N . VAL A 1 184 ? 5.055 -10.743 -15.111 1.00 84.31 184 VAL A N 1
ATOM 1488 C CA . VAL A 1 184 ? 6.280 -10.341 -15.821 1.00 84.31 184 VAL A CA 1
ATOM 1489 C C . VAL A 1 184 ? 7.070 -11.539 -16.382 1.00 84.31 184 VAL A C 1
ATOM 1491 O O . VAL A 1 184 ? 7.708 -11.429 -17.436 1.00 84.31 184 VAL A O 1
ATOM 1494 N N . ASN A 1 185 ? 7.006 -12.694 -15.724 1.00 81.75 185 ASN A N 1
ATOM 1495 C CA . ASN A 1 185 ? 7.675 -13.918 -16.167 1.00 81.75 185 ASN A CA 1
ATOM 1496 C C . ASN A 1 185 ? 6.850 -14.740 -17.174 1.00 81.75 185 ASN A C 1
ATOM 1498 O O . ASN A 1 185 ? 7.392 -15.648 -17.804 1.00 81.75 185 ASN A O 1
ATOM 1502 N N . GLY A 1 186 ? 5.582 -14.381 -17.402 1.00 70.56 186 GLY A N 1
ATOM 1503 C CA . GLY A 1 186 ? 4.681 -15.094 -18.311 1.00 70.56 186 GLY A CA 1
ATOM 1504 C C . GLY A 1 186 ? 4.158 -16.412 -17.737 1.00 70.56 186 GLY A C 1
ATOM 1505 O O . GLY A 1 186 ? 3.933 -17.353 -18.495 1.00 70.56 186 GLY A O 1
ATOM 1506 N N . GLU A 1 187 ? 4.003 -16.481 -16.416 1.00 56.66 187 GLU A N 1
ATOM 1507 C CA . GLU A 1 187 ? 3.570 -17.669 -15.666 1.00 56.66 187 GLU A CA 1
ATOM 1508 C C . GLU A 1 187 ? 2.077 -17.628 -15.263 1.00 56.66 187 GLU A C 1
ATOM 1510 O O . GLU A 1 187 ? 1.636 -18.477 -14.489 1.00 56.66 187 GLU A O 1
ATOM 1515 N N . LEU A 1 188 ? 1.293 -16.682 -15.807 1.00 52.97 188 LEU A N 1
ATOM 1516 C CA . LEU A 1 188 ? -0.155 -16.519 -15.571 1.00 52.97 188 LEU A CA 1
ATOM 1517 C C . LEU A 1 188 ? -1.023 -16.934 -16.766 1.00 52.97 188 LEU A C 1
ATOM 1519 O O . LEU A 1 188 ? -0.636 -16.628 -17.919 1.00 52.97 188 LEU A O 1
#

pLDDT: mean 86.6, std 18.28, range [35.84, 98.75]

Radius of gyration: 24.03 Å; chains: 1; bounding box: 38×82×70 Å

Foldseek 3Di:
DDDDDDDDDDDPPPPDDPPPDPCPQLLVVLVDLVSVLVVCLCCLQPVDQLVNCLVVDDDPVVCVVQVQDPQLSLLVSLVLSLLLVLLVLLLSVVVDDPVSSLVSLLSNLVSSCVSSVHDSVVSSVSSVQLSVCVVVVVLLSQLLSSLCSRPVVGPCSVVCSVVVVSCVSVVSSNVSNVVNVCVNRVND

Sequence (188 aa):
MFKWRKKTPPQPSAQGAPDSSPRHSMTALLRDRSKLGEWVETYMIRGIPWQENFRLVPNDEAQRDLEITFEQKERLAKEYHVLSIAGVLIFLRQHYDDASYEATLNDLAGRLAEALSLDRLIVGEALGQYVRYSLAGETNSLETLYLQRVYDDNPHFFRMKFAGIGSIAIDRIGLSFDVFRDAVNGEL

Secondary structure (DSSP, 8-state):
----PPPPPPPP--------S----GGGGGG-HHHHHHHHIIIIISSS-GGGGGGGSPPHHHHHHTT--HHHHHHHHHHHHHHHHHHHHHHHHHHS-HHHHHHHHHHHHHHHHHHHT--HHHHHHHHHHHHHHHHHT-HHHHHHHHHHHHHTT-TTHHHHHHTTGGGHHHHHHHHHHHHHHHHHHT--